Protein AF-0000000076684088 (afdb_homodimer)

Secondary structure (DSSP, 8-state):
---HHHHHHHHHHHHHHHHHHHHHHHHHHHHTT--HHHHHHHTT--HHHHHHHHHHTT-TT-----TT-TTGGGGGGSGGG--------------------------/---HHHHHHHHHHHHHHHHHHHHHHHHHHHHTT--HHHHHHHTT--HHHHHHHHHHTT-TT-----TT-TTGGGGGGSGGG--------------------------

Solvent-accessible surface area (backbone atoms only — not comparable to full-atom values): 13270 Å² total; per-residue (Å²): 130,86,48,42,67,56,44,29,52,52,17,52,52,43,29,53,52,19,42,44,44,26,12,51,17,49,50,49,40,41,73,74,66,49,51,66,69,56,49,19,62,76,68,71,40,58,59,65,58,54,34,51,25,19,47,72,63,67,38,87,85,37,65,84,72,57,91,80,60,80,75,60,80,76,62,75,77,66,68,79,71,72,71,78,78,78,76,76,76,79,76,73,77,66,81,76,80,77,78,76,81,81,78,85,79,83,128,127,86,47,42,68,55,44,29,52,52,16,51,52,43,29,52,53,20,42,42,44,27,11,52,18,50,50,49,40,41,72,74,65,50,52,66,69,56,48,20,60,76,65,72,40,59,59,66,58,53,34,54,27,19,50,72,63,67,38,88,86,37,64,84,72,56,90,80,61,79,74,61,78,78,60,75,77,67,66,80,72,72,70,80,79,79,81,77,80,81,78,78,77,76,78,80,79,80,80,74,74,78,75,77,78,79,133

Sequence (214 aa):
MQSARTDAFIALEAIDEANEALGYALDRLLDEGESKKKLAADFSMPTRQINDALGLVGSAHFRKTDAGHDADDSQNAAEEDTETVIEGESVVEAEDNSDGHPAADGSMQSARTDAFIALEAIDEANEALGYALDRLLDEGESKKKLAADFSMPTRQINDALGLVGSAHFRKTDAGHDADDSQNAAEEDTETVIEGESVVEAEDNSDGHPAADGS

Structure (mmCIF, N/CA/C/O backbone):
data_AF-0000000076684088-model_v1
#
loop_
_entity.id
_entity.type
_entity.pdbx_description
1 polymer 'Uncharacterized protein'
#
loop_
_atom_site.group_PDB
_atom_site.id
_atom_site.type_symbol
_atom_site.label_atom_id
_atom_site.label_alt_id
_atom_site.label_comp_id
_atom_site.label_asym_id
_atom_site.label_entity_id
_atom_site.label_seq_id
_atom_site.pdbx_PDB_ins_code
_atom_site.Cartn_x
_atom_site.Cartn_y
_atom_site.Cartn_z
_atom_site.occupancy
_atom_site.B_iso_or_equiv
_atom_site.auth_seq_id
_atom_site.auth_comp_id
_atom_site.auth_asym_id
_atom_site.auth_atom_id
_atom_site.pdbx_PDB_model_num
ATOM 1 N N . MET A 1 1 ? -17.266 -19.922 -6.777 1 57.94 1 MET A N 1
ATOM 2 C CA . MET A 1 1 ? -16.078 -19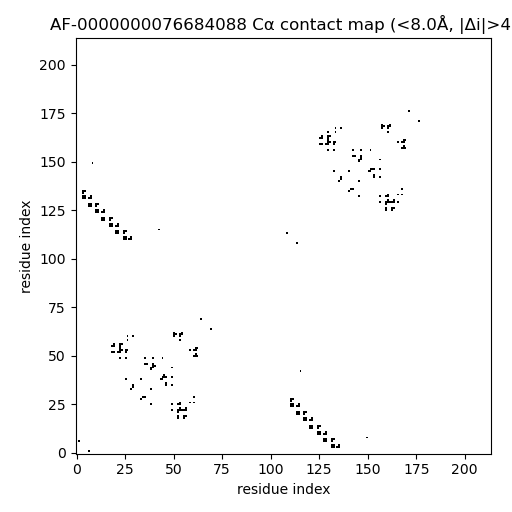.609 -6.004 1 57.94 1 MET A CA 1
ATOM 3 C C . MET A 1 1 ? -15.234 -18.547 -6.695 1 57.94 1 MET A C 1
ATOM 5 O O . MET A 1 1 ? -14.977 -18.625 -7.895 1 57.94 1 MET A O 1
ATOM 9 N N . GLN A 1 2 ? -15.117 -17.375 -6.109 1 79.19 2 GLN A N 1
ATOM 10 C CA . GLN A 1 2 ? -14.367 -16.281 -6.707 1 79.19 2 GLN A CA 1
ATOM 11 C C . GLN A 1 2 ? -12.914 -16.672 -6.961 1 79.19 2 GLN A C 1
ATOM 13 O O . GLN A 1 2 ? -12.281 -17.312 -6.113 1 79.19 2 GLN A O 1
ATOM 18 N N . SER A 1 3 ? -12.555 -16.531 -8.172 1 91.75 3 SER A N 1
ATOM 19 C CA . SER A 1 3 ? -11.203 -16.938 -8.539 1 91.75 3 SER A CA 1
ATOM 20 C C . SER A 1 3 ? -10.156 -16.125 -7.777 1 91.75 3 SER A C 1
ATOM 22 O O . SER A 1 3 ? -10.414 -14.984 -7.375 1 91.75 3 SER A O 1
ATOM 24 N N . ALA A 1 4 ? -9.086 -16.766 -7.465 1 95.56 4 ALA A N 1
ATOM 25 C CA . ALA A 1 4 ? -7.961 -16.094 -6.816 1 95.56 4 ALA A CA 1
ATOM 26 C C . ALA A 1 4 ? -7.543 -14.852 -7.598 1 95.56 4 ALA A C 1
ATOM 28 O O . ALA A 1 4 ? -7.133 -13.852 -7.008 1 95.56 4 ALA A O 1
ATOM 29 N N . ARG A 1 5 ? -7.703 -14.93 -8.914 1 96.44 5 ARG A N 1
ATOM 30 C CA . ARG A 1 5 ? -7.371 -13.781 -9.758 1 96.44 5 ARG A CA 1
ATOM 31 C C . ARG A 1 5 ? -8.312 -12.617 -9.492 1 96.44 5 ARG A C 1
ATOM 33 O O . ARG A 1 5 ? -7.879 -11.461 -9.414 1 96.44 5 ARG A O 1
ATOM 40 N N . THR A 1 6 ? -9.547 -12.898 -9.414 1 97.75 6 THR A N 1
ATOM 41 C CA . THR A 1 6 ? -10.516 -11.859 -9.094 1 97.75 6 THR A CA 1
ATOM 42 C C . THR A 1 6 ? -10.234 -11.266 -7.719 1 97.75 6 THR A C 1
ATOM 44 O O . THR A 1 6 ? -10.297 -10.047 -7.539 1 97.75 6 THR A O 1
ATOM 47 N N . ASP A 1 7 ? -9.938 -12.125 -6.762 1 97.94 7 ASP A N 1
ATOM 48 C CA . ASP A 1 7 ? -9.609 -11.656 -5.414 1 97.94 7 ASP A CA 1
ATOM 49 C C . ASP A 1 7 ? -8.406 -10.719 -5.438 1 97.94 7 ASP A C 1
ATOM 51 O O . ASP A 1 7 ? -8.391 -9.703 -4.73 1 97.94 7 ASP A O 1
ATOM 55 N N . ALA A 1 8 ? -7.434 -11.086 -6.262 1 98.44 8 ALA A N 1
ATOM 56 C CA . ALA A 1 8 ? -6.242 -10.242 -6.375 1 98.44 8 ALA A CA 1
ATOM 57 C C . ALA A 1 8 ? -6.598 -8.867 -6.934 1 98.44 8 ALA A C 1
ATOM 59 O O . ALA A 1 8 ? -6.109 -7.848 -6.445 1 98.44 8 ALA A O 1
ATOM 60 N N . PHE A 1 9 ? -7.496 -8.812 -7.918 1 98.19 9 PHE A N 1
ATOM 61 C CA . PHE A 1 9 ? -7.91 -7.539 -8.5 1 98.19 9 PHE A CA 1
ATOM 62 C C . PHE A 1 9 ? -8.688 -6.711 -7.48 1 98.19 9 PHE A C 1
ATOM 64 O O . PHE A 1 9 ? -8.492 -5.496 -7.387 1 98.19 9 PHE A O 1
ATOM 71 N N . ILE A 1 10 ? -9.516 -7.383 -6.746 1 98.38 10 ILE A N 1
ATOM 72 C CA . ILE A 1 10 ? -10.297 -6.684 -5.73 1 98.38 10 ILE A CA 1
ATOM 73 C C . ILE A 1 10 ? -9.359 -6.09 -4.68 1 98.38 10 ILE A C 1
ATOM 75 O O . ILE A 1 10 ? -9.531 -4.941 -4.262 1 98.38 10 ILE A O 1
ATOM 79 N N . ALA A 1 11 ? -8.398 -6.887 -4.25 1 98.5 11 ALA A N 1
ATOM 80 C CA . ALA A 1 11 ? -7.445 -6.426 -3.242 1 98.5 11 ALA A CA 1
ATOM 81 C C . ALA A 1 11 ? -6.648 -5.23 -3.754 1 98.5 11 ALA A C 1
ATOM 83 O O . ALA A 1 11 ? -6.43 -4.262 -3.021 1 98.5 11 ALA A O 1
ATOM 84 N N . LEU A 1 12 ? -6.215 -5.293 -5 1 98.12 12 LEU A N 1
ATOM 85 C CA . LEU A 1 12 ? -5.438 -4.203 -5.574 1 98.12 12 LEU A CA 1
ATOM 86 C C . LEU A 1 12 ? -6.266 -2.926 -5.656 1 98.12 12 LEU A C 1
ATOM 88 O O . LEU A 1 12 ? -5.762 -1.833 -5.379 1 98.12 12 LEU A O 1
ATOM 92 N N . GLU A 1 13 ? -7.504 -3.059 -6.047 1 97.88 13 GLU A N 1
ATOM 93 C CA . GLU A 1 13 ? -8.406 -1.909 -6.074 1 97.88 13 GLU A CA 1
ATOM 94 C C . GLU A 1 13 ? -8.594 -1.326 -4.676 1 97.88 13 GLU A C 1
ATOM 96 O O . GLU A 1 13 ? -8.594 -0.106 -4.5 1 97.88 13 GLU A O 1
ATOM 101 N N . ALA A 1 14 ? -8.766 -2.158 -3.713 1 98.44 14 ALA A N 1
ATOM 102 C CA . ALA A 1 14 ? -8.914 -1.719 -2.328 1 98.44 14 ALA A CA 1
ATOM 103 C C . ALA A 1 14 ? -7.66 -0.99 -1.846 1 98.44 14 ALA A C 1
ATOM 105 O O . ALA A 1 14 ? -7.754 -0.002 -1.114 1 98.44 14 ALA A O 1
ATOM 106 N N . ILE A 1 15 ? -6.457 -1.497 -2.232 1 98 15 ILE A N 1
ATOM 107 C CA . ILE A 1 15 ? -5.203 -0.848 -1.867 1 98 15 ILE A CA 1
ATOM 108 C C . ILE A 1 15 ? -5.164 0.563 -2.449 1 98 15 ILE A C 1
ATOM 110 O O . ILE A 1 15 ? -4.836 1.522 -1.747 1 98 15 ILE A O 1
ATOM 114 N N . ASP A 1 16 ? -5.535 0.689 -3.693 1 97.31 16 ASP A N 1
ATOM 115 C CA . ASP A 1 16 ? -5.527 1.986 -4.363 1 97.31 16 ASP A CA 1
ATOM 116 C C . ASP A 1 16 ? -6.492 2.959 -3.689 1 97.31 16 ASP A C 1
ATOM 118 O O . ASP A 1 16 ? -6.133 4.105 -3.414 1 97.31 16 ASP A O 1
ATOM 122 N N . GLU A 1 17 ? -7.652 2.477 -3.389 1 98.31 17 GLU A N 1
ATOM 123 C CA . GLU A 1 17 ? -8.656 3.314 -2.736 1 98.31 17 GLU A CA 1
ATOM 124 C C . GLU A 1 17 ? -8.18 3.76 -1.354 1 98.31 17 GLU A C 1
ATOM 126 O O . GLU A 1 17 ? -8.359 4.918 -0.975 1 98.31 17 GLU A O 1
ATOM 131 N N . ALA A 1 18 ? -7.66 2.857 -0.635 1 98.56 18 ALA A N 1
ATOM 132 C CA . ALA A 1 18 ? -7.199 3.158 0.719 1 98.56 18 ALA A CA 1
ATOM 133 C C . ALA A 1 18 ? -6.016 4.121 0.697 1 98.56 18 ALA A C 1
ATOM 135 O O . ALA A 1 18 ? -5.906 4.996 1.557 1 98.56 18 ALA A O 1
ATOM 136 N N . ASN A 1 19 ? -5.098 3.904 -0.278 1 98.38 19 ASN A N 1
ATOM 137 C CA . ASN A 1 19 ? -3.973 4.824 -0.415 1 98.38 19 ASN A CA 1
ATOM 138 C C . ASN A 1 19 ? -4.441 6.242 -0.733 1 98.38 19 ASN A C 1
ATOM 140 O O . ASN A 1 19 ? -3.896 7.211 -0.206 1 98.38 19 ASN A O 1
ATOM 144 N N . GLU A 1 20 ? -5.434 6.387 -1.562 1 98.56 20 GLU A N 1
ATOM 145 C CA . GLU A 1 20 ? -6 7.699 -1.871 1 98.56 20 GLU A CA 1
ATOM 146 C C . GLU A 1 20 ? -6.641 8.328 -0.638 1 98.56 20 GLU A C 1
ATOM 148 O O . GLU A 1 20 ? -6.422 9.508 -0.354 1 98.56 20 GLU A O 1
ATOM 153 N N . ALA A 1 21 ? -7.355 7.508 0.093 1 98.69 21 ALA A N 1
ATOM 154 C CA . ALA A 1 21 ? -7.969 7.992 1.327 1 98.69 21 ALA A CA 1
ATOM 155 C C . ALA A 1 21 ? -6.91 8.477 2.312 1 98.69 21 ALA A C 1
ATOM 157 O O . ALA A 1 21 ? -7.086 9.508 2.965 1 98.69 21 ALA A O 1
ATOM 158 N N . LEU A 1 22 ? -5.848 7.719 2.379 1 98.62 22 LEU A N 1
ATOM 159 C CA . LEU A 1 22 ? -4.742 8.117 3.242 1 98.62 22 LEU A CA 1
ATOM 160 C C . LEU A 1 22 ? -4.172 9.461 2.807 1 98.62 22 LEU A C 1
ATOM 162 O O . LEU A 1 22 ? -3.936 10.344 3.639 1 98.62 22 LEU A O 1
ATOM 166 N N . GLY A 1 23 ? -3.955 9.609 1.544 1 98.75 23 GLY A N 1
ATOM 167 C CA . GLY A 1 23 ? -3.449 10.859 1.006 1 98.75 23 GLY A CA 1
ATOM 168 C C . GLY A 1 23 ? -4.312 12.055 1.362 1 98.75 23 GLY A C 1
ATOM 169 O O . GLY A 1 23 ? -3.801 13.094 1.797 1 98.75 23 GLY A O 1
ATOM 170 N N . TYR A 1 24 ? -5.578 11.867 1.237 1 98.75 24 TYR A N 1
ATOM 171 C CA . TYR A 1 24 ? -6.5 12.953 1.55 1 98.75 24 TYR A CA 1
ATOM 172 C C . TYR A 1 24 ? -6.473 13.281 3.037 1 98.75 24 TYR A C 1
ATOM 174 O O . TYR A 1 24 ? -6.5 14.453 3.422 1 98.75 24 TYR A O 1
ATOM 182 N N . ALA A 1 25 ? -6.449 12.305 3.842 1 98.75 25 ALA A N 1
ATOM 183 C CA . ALA A 1 25 ? -6.426 12.516 5.285 1 98.75 25 ALA A CA 1
ATOM 184 C C . ALA A 1 25 ? -5.145 13.227 5.715 1 98.75 25 ALA A C 1
ATOM 186 O O . ALA A 1 25 ? -5.188 14.172 6.504 1 98.75 25 ALA A O 1
ATOM 187 N N . LEU A 1 26 ? -4.062 12.797 5.152 1 98.69 26 LEU A N 1
ATOM 188 C CA . LEU A 1 26 ? -2.775 13.398 5.477 1 98.69 26 LEU A CA 1
ATOM 189 C C . LEU A 1 26 ? -2.713 14.844 4.992 1 98.69 26 LEU A C 1
ATOM 191 O O . LEU A 1 26 ? -2.186 15.719 5.688 1 98.69 26 LEU A O 1
ATOM 195 N N . ASP A 1 27 ? -3.227 15.086 3.779 1 98.69 27 ASP A N 1
ATOM 196 C CA . ASP A 1 27 ? -3.271 16.438 3.225 1 98.69 27 ASP A CA 1
ATOM 197 C C . ASP A 1 27 ? -4.035 17.375 4.148 1 98.69 27 ASP A C 1
ATOM 199 O O . ASP A 1 27 ? -3.58 18.5 4.418 1 98.69 27 ASP A O 1
ATOM 203 N N . ARG A 1 28 ? -5.086 16.906 4.676 1 98.5 28 ARG A N 1
ATOM 204 C CA . ARG A 1 28 ? -5.895 17.719 5.586 1 98.5 28 ARG A CA 1
ATOM 205 C C . ARG A 1 28 ? -5.137 18 6.879 1 98.5 28 ARG A C 1
ATOM 207 O O . ARG A 1 28 ? -5.18 19.125 7.387 1 98.5 28 ARG A O 1
ATOM 214 N N . LEU A 1 29 ? -4.48 17.031 7.371 1 98.5 29 LEU A N 1
ATOM 215 C CA . LEU A 1 29 ? -3.711 17.219 8.594 1 98.5 29 LEU A CA 1
ATOM 216 C C . LEU A 1 29 ? -2.604 18.25 8.383 1 98.5 29 LEU A C 1
ATOM 218 O O . LEU A 1 29 ? -2.328 19.062 9.266 1 98.5 29 LEU A O 1
ATOM 222 N N . LEU A 1 30 ? -2.039 18.203 7.293 1 98.25 30 LEU A N 1
ATOM 223 C CA . LEU A 1 30 ? -0.995 19.172 6.973 1 98.25 30 LEU A CA 1
ATOM 224 C C . LEU A 1 30 ? -1.582 20.562 6.805 1 98.25 30 LEU A C 1
ATOM 226 O O . LEU A 1 30 ? -0.984 21.547 7.246 1 98.25 30 LEU A O 1
ATOM 230 N N . ASP A 1 31 ? -2.754 20.625 6.211 1 97.75 31 ASP A N 1
ATOM 231 C CA . ASP A 1 31 ? -3.453 21.906 6.098 1 97.75 31 ASP A CA 1
ATOM 232 C C . ASP A 1 31 ? -3.775 22.469 7.477 1 97.75 31 ASP A C 1
ATOM 234 O O . ASP A 1 31 ? -3.811 23.688 7.656 1 97.75 31 ASP A O 1
ATOM 238 N N . GLU A 1 32 ? -3.953 21.625 8.367 1 96.94 32 GLU A N 1
ATOM 239 C CA . GLU A 1 32 ? -4.293 22.031 9.727 1 96.94 32 GLU A CA 1
ATOM 240 C C . GLU A 1 32 ? -3.043 22.422 10.516 1 96.94 32 GLU A C 1
ATOM 242 O O . GLU A 1 32 ? -3.137 22.828 11.68 1 96.94 32 GLU A O 1
ATOM 247 N N . GLY A 1 33 ? -1.854 22.188 9.883 1 96.81 33 GLY A N 1
ATOM 248 C CA . GLY A 1 33 ? -0.641 22.734 10.469 1 96.81 33 GLY A CA 1
ATOM 249 C C . GLY A 1 33 ? 0.296 21.656 11 1 96.81 33 GLY A C 1
ATOM 250 O O . GLY A 1 33 ? 1.336 21.969 11.586 1 96.81 33 GLY A O 1
ATOM 251 N N . GLU A 1 34 ? -0.09 20.422 10.82 1 97.56 34 GLU A N 1
ATOM 252 C CA . GLU A 1 34 ? 0.803 19.359 11.266 1 97.56 34 GLU A CA 1
ATOM 253 C C . GLU A 1 34 ? 2.01 19.234 10.336 1 97.56 34 GLU A C 1
ATOM 255 O O . GLU A 1 34 ? 1.913 19.516 9.141 1 97.56 34 GLU A O 1
ATOM 260 N N . SER A 1 35 ? 3.105 18.875 10.898 1 96.81 35 SER A N 1
ATOM 261 C CA . SER A 1 35 ? 4.285 18.688 10.062 1 96.81 35 SER A CA 1
ATOM 262 C C . SER A 1 35 ? 4.387 17.25 9.562 1 96.81 35 SER A C 1
ATOM 264 O O . SER A 1 35 ? 3.92 16.328 10.227 1 96.81 35 SER A O 1
ATOM 266 N N . LYS A 1 36 ? 5.113 17.062 8.5 1 96.81 36 LYS A N 1
ATOM 267 C CA . LYS A 1 36 ? 5.312 15.734 7.941 1 96.81 36 LYS A CA 1
ATOM 268 C C . LYS A 1 36 ? 6.074 14.836 8.914 1 96.81 36 LYS A C 1
ATOM 270 O O . LYS A 1 36 ? 5.754 13.656 9.062 1 96.81 36 LYS A O 1
ATOM 275 N N . LYS A 1 37 ? 7.066 15.328 9.523 1 96.5 37 LYS A N 1
ATOM 276 C CA . LYS A 1 37 ? 7.867 14.57 10.484 1 96.5 37 LYS A CA 1
ATOM 277 C C . LYS A 1 37 ? 7.008 14.062 11.633 1 96.5 37 LYS A C 1
ATOM 279 O O . LYS A 1 37 ? 7.141 12.906 12.055 1 96.5 37 LYS A O 1
ATOM 284 N N . LYS A 1 38 ? 6.211 14.93 12.133 1 97.81 38 LYS A N 1
ATOM 285 C CA . LYS A 1 38 ? 5.316 14.516 13.211 1 97.81 38 LYS A CA 1
ATOM 286 C C . LYS A 1 38 ? 4.363 13.422 12.742 1 97.81 38 LYS A C 1
ATOM 288 O O . LYS A 1 38 ? 4.141 12.438 13.461 1 97.81 38 LYS A O 1
ATOM 293 N N . LEU A 1 39 ? 3.785 13.609 11.617 1 98.31 39 LEU A N 1
ATOM 294 C CA . LEU A 1 39 ? 2.875 12.609 11.062 1 98.31 39 LEU A CA 1
ATOM 295 C C . LEU A 1 39 ? 3.588 11.273 10.859 1 98.31 39 LEU A C 1
ATOM 297 O O . LEU A 1 39 ? 3.025 10.219 11.148 1 98.31 39 LEU A O 1
ATOM 301 N N . ALA A 1 40 ? 4.766 11.336 10.359 1 97.56 40 ALA A N 1
ATOM 302 C CA . ALA A 1 40 ? 5.574 10.133 10.195 1 97.56 40 ALA A CA 1
ATOM 303 C C . ALA A 1 40 ? 5.738 9.391 11.523 1 97.56 40 ALA A C 1
ATOM 305 O O . ALA A 1 40 ? 5.566 8.172 11.586 1 97.56 40 ALA A O 1
ATOM 306 N N . ALA A 1 41 ? 5.973 10.062 12.516 1 97.25 41 ALA A N 1
ATOM 307 C CA . ALA A 1 41 ? 6.137 9.477 13.844 1 97.25 41 ALA A CA 1
ATOM 308 C C . ALA A 1 41 ? 4.805 8.953 14.375 1 97.25 41 ALA A C 1
ATOM 310 O O . ALA A 1 41 ? 4.73 7.836 14.883 1 97.25 41 ALA A O 1
ATOM 311 N N . ASP A 1 42 ? 3.785 9.766 14.273 1 97 42 ASP A N 1
ATOM 312 C CA . ASP A 1 42 ? 2.473 9.43 14.82 1 97 42 ASP A CA 1
ATOM 313 C C . ASP A 1 42 ? 1.924 8.156 14.18 1 97 42 ASP A C 1
ATOM 315 O O . ASP A 1 42 ? 1.283 7.344 14.852 1 97 42 ASP A O 1
ATOM 319 N N . PHE A 1 43 ? 2.156 8.078 12.914 1 97.81 43 PHE A N 1
ATOM 320 C CA . PHE A 1 43 ? 1.562 6.973 12.18 1 97.81 43 PHE A CA 1
ATOM 321 C C . PHE A 1 43 ? 2.59 5.875 11.922 1 97.81 43 PHE A C 1
ATOM 323 O O . PHE A 1 43 ? 2.314 4.91 11.211 1 97.81 43 PHE A O 1
ATOM 330 N N . SER A 1 44 ? 3.736 6.031 12.453 1 96.12 44 SER A N 1
ATOM 331 C CA . SER A 1 44 ? 4.816 5.059 12.336 1 96.12 44 SER A CA 1
ATOM 332 C C . SER A 1 44 ? 5.078 4.695 10.883 1 96.12 44 SER A C 1
ATOM 334 O O . SER A 1 44 ? 5.16 3.516 10.539 1 96.12 44 SER A O 1
ATOM 336 N N . MET A 1 45 ? 5.176 5.723 10.047 1 95.12 45 MET A N 1
ATOM 337 C CA . MET A 1 45 ? 5.477 5.516 8.633 1 95.12 45 MET A CA 1
ATOM 338 C C . MET A 1 45 ? 6.633 6.402 8.188 1 95.12 45 MET A C 1
ATOM 340 O O . MET A 1 45 ? 6.809 7.508 8.703 1 95.12 45 MET A O 1
ATOM 344 N N . PRO A 1 46 ? 7.367 5.883 7.23 1 92.75 46 PRO A N 1
ATOM 345 C CA . PRO A 1 46 ? 8.43 6.73 6.695 1 92.75 46 PRO A CA 1
ATOM 346 C C . PRO A 1 46 ? 7.898 8.008 6.043 1 92.75 46 PRO A C 1
ATOM 348 O O . PRO A 1 46 ? 6.801 8 5.477 1 92.75 46 PRO A O 1
ATOM 351 N N . THR A 1 47 ? 8.672 9.016 5.969 1 95.44 47 THR A N 1
ATOM 352 C CA . THR A 1 47 ? 8.273 10.281 5.359 1 95.44 47 THR A CA 1
ATOM 353 C C . THR A 1 47 ? 8.062 10.117 3.859 1 95.44 47 THR A C 1
ATOM 355 O O . THR A 1 47 ? 7.191 10.766 3.275 1 95.44 47 THR A O 1
ATOM 358 N N . ARG A 1 48 ? 8.82 9.195 3.291 1 93.38 48 ARG A N 1
ATOM 359 C CA . ARG A 1 48 ? 8.664 8.93 1.865 1 93.38 48 ARG A CA 1
ATOM 360 C C . ARG A 1 48 ? 7.262 8.43 1.551 1 93.38 48 ARG A C 1
ATOM 362 O O . ARG A 1 48 ? 6.672 8.805 0.534 1 93.38 48 ARG A O 1
ATOM 369 N N . GLN A 1 49 ? 6.801 7.602 2.406 1 94.56 49 GLN A N 1
ATOM 370 C CA . GLN A 1 49 ? 5.461 7.062 2.203 1 94.56 49 GLN A CA 1
ATOM 371 C C . GLN A 1 49 ? 4.402 8.156 2.332 1 94.56 49 GLN A C 1
ATOM 373 O O . GLN A 1 49 ? 3.408 8.148 1.601 1 94.56 49 GLN A O 1
ATOM 378 N N . ILE A 1 50 ? 4.59 9.039 3.279 1 97.62 50 ILE A N 1
ATOM 379 C CA . ILE A 1 50 ? 3.715 10.203 3.406 1 97.62 50 ILE A CA 1
ATOM 380 C C . ILE A 1 50 ? 3.729 11.008 2.105 1 97.62 50 ILE A C 1
ATOM 382 O O . ILE A 1 50 ? 2.674 11.344 1.567 1 97.62 50 ILE A O 1
ATOM 386 N N . ASN A 1 51 ? 4.902 11.211 1.598 1 97.38 51 ASN A N 1
ATOM 387 C CA . ASN A 1 51 ? 5.039 11.992 0.371 1 97.38 51 ASN A CA 1
ATOM 388 C C . ASN A 1 51 ? 4.379 11.289 -0.813 1 97.38 51 ASN A C 1
ATOM 390 O O . ASN A 1 51 ? 3.701 11.93 -1.621 1 97.38 51 ASN A O 1
ATOM 394 N N . ASP A 1 52 ? 4.625 10.047 -0.897 1 94.81 52 ASP A N 1
ATOM 395 C CA . ASP A 1 52 ? 4.023 9.281 -1.983 1 94.81 52 ASP A CA 1
ATOM 396 C C . ASP A 1 52 ? 2.5 9.359 -1.937 1 94.81 52 ASP A C 1
ATOM 398 O O . ASP A 1 52 ? 1.851 9.547 -2.969 1 94.81 52 ASP A O 1
ATOM 402 N N . ALA A 1 53 ? 1.873 9.195 -0.763 1 97.56 53 ALA A N 1
ATOM 403 C CA . ALA A 1 53 ? 0.427 9.297 -0.59 1 97.56 53 ALA A CA 1
ATOM 404 C C . ALA A 1 53 ? -0.082 10.672 -1.011 1 97.56 53 ALA A C 1
ATOM 406 O O . ALA A 1 53 ? -1.107 10.781 -1.688 1 97.56 53 ALA A O 1
ATOM 407 N N . LEU A 1 54 ? 0.658 11.648 -0.61 1 98.56 54 LEU A N 1
ATOM 408 C CA . LEU A 1 54 ? 0.287 13.016 -0.974 1 98.56 54 LEU A CA 1
ATOM 409 C C . LEU A 1 54 ? 0.344 13.203 -2.486 1 98.56 54 LEU A C 1
ATOM 411 O O . LEU A 1 54 ? -0.482 13.922 -3.055 1 98.56 54 LEU A O 1
ATOM 415 N N . GLY A 1 55 ? 1.36 12.617 -3.088 1 97.81 55 GLY A N 1
ATOM 416 C CA . GLY A 1 55 ? 1.478 12.688 -4.535 1 97.81 55 GLY A CA 1
ATOM 417 C C . GLY A 1 55 ? 0.293 12.07 -5.258 1 97.81 55 GLY A C 1
ATOM 418 O O . GLY A 1 55 ? -0.127 12.57 -6.305 1 97.81 55 GLY A O 1
ATOM 419 N N . LEU A 1 56 ? -0.245 11.055 -4.715 1 97.5 56 LEU A N 1
ATOM 420 C CA . LEU A 1 56 ? -1.355 10.328 -5.32 1 97.5 56 LEU A CA 1
ATOM 421 C C . LEU A 1 56 ? -2.578 11.234 -5.465 1 97.5 56 LEU A C 1
ATOM 423 O O . LEU A 1 56 ? -3.373 11.062 -6.395 1 97.5 56 LEU A O 1
ATOM 427 N N . VAL A 1 57 ? -2.686 12.211 -4.551 1 98.44 57 VAL A N 1
ATOM 428 C CA . VAL A 1 57 ? -3.908 13.008 -4.547 1 98.44 57 VAL A CA 1
ATOM 429 C C . VAL A 1 57 ? -3.607 14.422 -5.043 1 98.44 57 VAL A C 1
ATOM 431 O O . VAL A 1 57 ? -4.438 15.328 -4.902 1 98.44 57 VAL A O 1
ATOM 434 N N . GLY A 1 58 ? -2.402 14.617 -5.5 1 97.62 58 GLY A N 1
ATOM 435 C CA . GLY A 1 58 ? -2.039 15.906 -6.07 1 97.62 58 GLY A CA 1
ATOM 436 C C . GLY A 1 58 ? -1.955 17.016 -5.043 1 97.62 58 GLY A C 1
ATOM 437 O O . GLY A 1 58 ? -2.271 18.172 -5.34 1 97.62 58 GLY A O 1
ATOM 438 N N . SER A 1 59 ? -1.604 16.641 -3.934 1 98.31 59 SER A N 1
ATOM 439 C CA . SER A 1 59 ? -1.514 17.609 -2.84 1 98.31 59 SER A CA 1
ATOM 440 C C . SER A 1 59 ? -0.452 18.672 -3.121 1 98.31 59 SER A C 1
ATOM 442 O O . SER A 1 59 ? 0.619 18.359 -3.645 1 98.31 59 SER A O 1
ATOM 444 N N . ALA A 1 60 ? -0.664 19.891 -2.592 1 97.38 60 ALA A N 1
ATOM 445 C CA . ALA A 1 60 ? 0.326 20.969 -2.666 1 97.38 60 ALA A CA 1
ATOM 446 C C . ALA A 1 60 ? 1.51 20.688 -1.744 1 97.38 60 ALA A C 1
ATOM 448 O O . ALA A 1 60 ? 2.57 21.297 -1.882 1 97.38 60 ALA A O 1
ATOM 449 N N . HIS A 1 61 ? 1.29 19.781 -0.784 1 97.38 61 HIS A N 1
ATOM 450 C CA . HIS A 1 61 ? 2.336 19.453 0.175 1 97.38 61 HIS A CA 1
ATOM 451 C C . HIS A 1 61 ? 3.273 18.391 -0.385 1 97.38 61 HIS A C 1
ATOM 453 O O . HIS A 1 61 ? 4.262 18.031 0.258 1 97.38 61 HIS A O 1
ATOM 459 N N . PHE A 1 62 ? 2.9 17.922 -1.604 1 96.5 62 PHE A N 1
ATOM 460 C CA . PHE A 1 62 ? 3.74 16.922 -2.248 1 96.5 62 PHE A CA 1
ATOM 461 C C . PHE A 1 62 ? 5.062 17.531 -2.697 1 96.5 62 PHE A C 1
ATOM 463 O O . PHE A 1 62 ? 5.094 18.656 -3.205 1 96.5 62 PHE A O 1
ATOM 470 N N . ARG A 1 63 ? 6.148 16.766 -2.391 1 91.31 63 ARG A N 1
ATOM 471 C CA . ARG A 1 63 ? 7.461 17.156 -2.889 1 91.31 63 ARG A CA 1
ATOM 472 C C . ARG A 1 63 ? 8.102 16.031 -3.695 1 91.31 63 ARG A C 1
ATOM 474 O O . ARG A 1 63 ? 8.18 14.898 -3.225 1 91.31 63 ARG A O 1
ATOM 481 N N . LYS A 1 64 ? 8.516 16.422 -4.836 1 85 64 LYS A N 1
ATOM 482 C CA . LYS A 1 64 ? 9.188 15.438 -5.688 1 85 64 LYS A CA 1
ATOM 483 C C . LYS A 1 64 ? 10.617 15.188 -5.211 1 85 64 LYS A C 1
ATOM 485 O O . LYS A 1 64 ? 11.359 16.125 -4.926 1 85 64 LYS A O 1
ATOM 490 N N . THR A 1 65 ? 10.82 14.203 -4.496 1 69 65 THR A N 1
ATOM 491 C CA . THR A 1 65 ? 12.18 13.906 -4.055 1 69 65 THR A CA 1
ATOM 492 C C . THR A 1 65 ? 13.094 13.648 -5.25 1 69 65 THR A C 1
ATOM 494 O O . THR A 1 65 ? 12.734 12.898 -6.16 1 69 65 THR A O 1
ATOM 497 N N . ASP A 1 66 ? 13.852 14.648 -5.508 1 56.41 66 ASP A N 1
ATOM 498 C CA . ASP A 1 66 ? 14.922 14.312 -6.434 1 56.41 66 ASP A CA 1
ATOM 499 C C . ASP A 1 66 ? 15.711 13.094 -5.953 1 56.41 66 ASP A C 1
ATOM 501 O O . ASP A 1 66 ? 15.852 12.883 -4.746 1 56.41 66 ASP A O 1
ATOM 505 N N . ALA A 1 67 ? 15.672 11.992 -6.543 1 53.81 67 ALA A N 1
ATOM 506 C CA . ALA A 1 67 ? 16.406 10.773 -6.199 1 53.81 67 ALA A CA 1
ATOM 507 C C . ALA A 1 67 ? 17.578 11.086 -5.289 1 53.81 67 ALA A C 1
ATOM 509 O O . ALA A 1 67 ? 18.031 10.219 -4.527 1 53.81 67 ALA A O 1
ATOM 510 N N . GLY A 1 68 ? 18.25 12.195 -5.426 1 44.88 68 GLY A N 1
ATOM 511 C CA . GLY A 1 68 ? 19.531 12.406 -4.766 1 44.88 68 GLY A CA 1
ATOM 512 C C . GLY A 1 68 ? 19.391 12.852 -3.322 1 44.88 68 GLY A C 1
ATOM 513 O O . GLY A 1 68 ? 20.375 12.977 -2.605 1 44.88 68 GLY A O 1
ATOM 514 N N . HIS A 1 69 ? 18.375 13.594 -2.924 1 47.62 69 HIS A N 1
ATOM 515 C CA . HIS A 1 69 ? 18.391 14.352 -1.676 1 47.62 69 HIS A CA 1
ATOM 516 C C . HIS A 1 69 ? 17.703 13.57 -0.557 1 47.62 69 HIS A C 1
ATOM 518 O O . HIS A 1 69 ? 17.281 14.156 0.445 1 47.62 69 HIS A O 1
ATOM 524 N N . ASP A 1 70 ? 17.453 12.492 -0.544 1 44.53 70 ASP A N 1
ATOM 525 C CA . ASP A 1 70 ? 16.75 11.805 0.53 1 44.53 70 ASP A CA 1
ATOM 526 C C . ASP A 1 70 ? 17.484 11.961 1.859 1 44.53 70 ASP A C 1
ATOM 528 O O . ASP A 1 70 ? 17.031 11.461 2.891 1 44.53 70 ASP A O 1
ATOM 532 N N . ALA A 1 71 ? 18.766 12.258 1.862 1 38.72 71 ALA A N 1
ATOM 533 C CA . ALA A 1 71 ? 19.516 12.18 3.115 1 38.72 71 ALA A CA 1
ATOM 534 C C . ALA A 1 71 ? 19.078 13.281 4.078 1 38.72 71 ALA A C 1
ATOM 536 O O . ALA A 1 71 ? 19.312 13.18 5.289 1 38.72 71 ALA A O 1
ATOM 537 N N . ASP A 1 72 ? 18.953 14.617 3.67 1 39.53 72 ASP A N 1
ATOM 538 C CA . ASP A 1 72 ? 19.344 15.711 4.551 1 39.53 72 ASP A CA 1
ATOM 539 C C . ASP A 1 72 ? 18.203 16.094 5.496 1 39.53 72 ASP A C 1
ATOM 541 O O . ASP A 1 72 ? 18.344 17.016 6.293 1 39.53 72 ASP A O 1
ATOM 545 N N . ASP A 1 73 ? 17 15.812 5.309 1 42.06 73 ASP A N 1
ATOM 546 C CA . ASP A 1 73 ? 16.094 16.656 6.09 1 42.06 73 ASP A CA 1
ATOM 547 C C . ASP A 1 73 ? 16.141 16.266 7.566 1 42.06 73 ASP A C 1
ATOM 549 O O . ASP A 1 73 ? 15.234 16.625 8.328 1 42.06 73 ASP A O 1
ATOM 553 N N . SER A 1 74 ? 16.984 15.375 7.984 1 40.31 74 SER A N 1
ATOM 554 C CA . SER A 1 74 ? 17.047 15.188 9.43 1 40.31 74 SER A CA 1
ATOM 555 C C . SER A 1 74 ? 17.469 16.469 10.133 1 40.31 74 SER A C 1
ATOM 557 O O . SER A 1 74 ? 17.484 16.531 11.367 1 40.31 74 SER A O 1
ATOM 559 N N . GLN A 1 75 ? 18.25 17.312 9.523 1 36.47 75 GLN A N 1
ATOM 560 C CA . GLN A 1 75 ? 19.016 18.297 10.289 1 36.47 75 GLN A CA 1
ATOM 561 C C . GLN A 1 75 ? 18.141 19.484 10.688 1 36.47 75 GLN A C 1
ATOM 563 O O . GLN A 1 75 ? 18.516 20.266 11.555 1 36.47 75 GLN A O 1
ATOM 568 N N . ASN A 1 76 ? 17.125 19.875 10 1 40.19 76 ASN A N 1
ATOM 569 C CA . ASN A 1 76 ? 16.734 21.266 10.258 1 40.19 76 ASN A CA 1
ATOM 570 C C . ASN A 1 76 ? 15.93 21.391 11.555 1 40.19 76 ASN A C 1
ATOM 572 O O . ASN A 1 76 ? 15.32 22.422 11.812 1 40.19 76 ASN A O 1
ATOM 576 N N . ALA A 1 77 ? 15.75 20.359 12.367 1 38.19 77 ALA A N 1
ATOM 577 C CA . ALA A 1 77 ? 14.93 20.609 13.547 1 38.19 77 ALA A CA 1
ATOM 578 C C . ALA A 1 77 ? 15.688 21.453 14.57 1 38.19 77 ALA A C 1
ATOM 580 O O . ALA A 1 77 ? 15.188 21.734 15.664 1 38.19 77 ALA A O 1
ATOM 581 N N . ALA A 1 78 ? 17.031 21.609 14.477 1 33.19 78 ALA A N 1
ATOM 582 C CA . ALA A 1 78 ? 17.672 22.125 15.68 1 33.19 78 ALA A CA 1
ATOM 583 C C . ALA A 1 78 ? 17.359 23.594 15.891 1 33.19 78 ALA A C 1
ATOM 585 O O . ALA A 1 78 ? 17.328 24.078 17.016 1 33.19 78 ALA A O 1
ATOM 586 N N . GLU A 1 79 ? 17.359 24.5 14.875 1 36.19 79 GLU A N 1
ATOM 587 C CA . GLU A 1 79 ? 17.938 25.797 15.234 1 36.19 79 GLU A CA 1
ATOM 588 C C . GLU A 1 79 ? 16.891 26.688 15.914 1 36.19 79 GLU A C 1
ATOM 590 O O . GLU A 1 79 ? 17.203 27.812 16.328 1 36.19 79 GLU A O 1
ATOM 595 N N . GLU A 1 80 ? 15.633 26.547 15.781 1 34.94 80 GLU A N 1
ATOM 596 C CA . GLU A 1 80 ? 14.953 27.828 15.969 1 34.94 80 GLU A CA 1
ATOM 597 C C . GLU A 1 80 ? 14.906 28.203 17.438 1 34.94 80 GLU A C 1
ATOM 599 O O . GLU A 1 80 ? 14.18 29.125 17.828 1 34.94 80 GLU A O 1
ATOM 604 N N . ASP A 1 81 ? 15.531 27.547 18.375 1 35.75 81 ASP A N 1
ATOM 605 C CA . ASP A 1 81 ? 15.18 27.906 19.75 1 35.75 81 ASP A CA 1
ATOM 606 C C . ASP A 1 81 ? 15.719 29.281 20.125 1 35.75 81 ASP A C 1
ATOM 608 O O . ASP A 1 81 ? 15.758 29.641 21.297 1 35.75 81 ASP A O 1
ATOM 612 N N . THR A 1 82 ? 16.453 29.922 19.203 1 34.28 82 THR A N 1
ATOM 613 C CA . THR A 1 82 ? 17.219 30.984 19.859 1 34.28 82 THR A CA 1
ATOM 614 C C . THR A 1 82 ? 16.312 32.156 20.25 1 34.28 82 THR A C 1
ATOM 616 O O . THR A 1 82 ? 15.914 32.938 19.391 1 34.28 82 THR A O 1
ATOM 619 N N . GLU A 1 83 ? 15.109 32 20.828 1 36.91 83 GLU A N 1
ATOM 620 C CA . GLU A 1 83 ? 14.391 33.188 21.25 1 36.91 83 GLU A CA 1
ATOM 621 C C . GLU A 1 83 ? 15.281 34.094 22.078 1 36.91 83 GLU A C 1
ATOM 623 O O . GLU A 1 83 ? 15.914 33.656 23.047 1 36.91 83 GLU A O 1
ATOM 628 N N . THR A 1 84 ? 15.781 35.188 21.469 1 39.47 84 THR A N 1
ATOM 629 C CA . THR A 1 84 ? 16.469 36.344 21.984 1 39.47 84 THR A CA 1
ATOM 630 C C . THR A 1 84 ? 15.727 36.938 23.188 1 39.47 84 THR A C 1
ATOM 632 O O . THR A 1 84 ? 14.562 37.312 23.062 1 39.47 84 THR A O 1
ATOM 635 N N . VAL A 1 85 ? 15.828 36.375 24.359 1 37.06 85 VAL A N 1
ATOM 636 C CA . VAL A 1 85 ? 15.406 36.938 25.641 1 37.06 85 VAL A CA 1
ATOM 637 C C . VAL A 1 85 ? 15.883 38.375 25.766 1 37.06 85 VAL A C 1
ATOM 639 O O . VAL A 1 85 ? 17.094 38.625 25.828 1 37.06 85 VAL A O 1
ATOM 642 N N . ILE A 1 86 ? 15.219 39.406 25.109 1 33.19 86 ILE A N 1
ATOM 643 C CA . ILE A 1 86 ? 15.445 40.844 25.188 1 33.19 86 ILE A CA 1
ATOM 644 C C . ILE A 1 86 ? 15.453 41.281 26.641 1 33.19 86 ILE A C 1
ATOM 646 O O . ILE A 1 86 ? 14.5 41.031 27.391 1 33.19 86 ILE A O 1
ATOM 650 N N . GLU A 1 87 ? 16.547 41.188 27.391 1 36.16 87 GLU A N 1
ATOM 651 C CA . GLU A 1 87 ? 16.859 41.781 28.688 1 36.16 87 GLU A CA 1
ATOM 652 C C . GLU A 1 87 ? 16.422 43.25 28.75 1 36.16 87 GLU A C 1
ATOM 654 O O . GLU A 1 87 ? 16.766 44.031 27.875 1 36.16 87 GLU A O 1
ATOM 659 N N . GLY A 1 88 ? 15.172 43.5 29.141 1 32.97 88 GLY A N 1
ATOM 660 C CA . GLY A 1 88 ? 14.57 44.781 29.453 1 32.97 88 GLY A CA 1
ATOM 661 C C . GLY A 1 88 ? 15.477 45.688 30.266 1 32.97 88 GLY A C 1
ATOM 662 O O . GLY A 1 88 ? 16.094 45.25 31.234 1 32.97 88 GLY A O 1
ATOM 663 N N . GLU A 1 89 ? 16.219 46.562 29.641 1 34.56 89 GLU A N 1
ATOM 664 C CA . GLU A 1 89 ? 17.094 47.594 30.141 1 34.56 89 GLU A CA 1
ATOM 665 C C . GLU A 1 89 ? 16.422 48.438 31.219 1 34.56 89 GLU A C 1
ATOM 667 O O . GLU A 1 89 ? 15.273 48.844 31.062 1 34.56 89 GLU A O 1
ATOM 672 N N . SER A 1 90 ? 16.672 48.094 32.5 1 35.19 90 SER A N 1
ATOM 673 C CA . SER A 1 90 ? 16.375 48.875 33.719 1 35.19 90 SER A CA 1
ATOM 674 C C . SER A 1 90 ? 16.781 50.344 33.531 1 35.19 90 SER A C 1
ATOM 676 O O . SER A 1 90 ? 17.953 50.625 33.312 1 35.19 90 SER A O 1
ATOM 678 N N . VAL A 1 91 ? 16.016 51.125 32.844 1 31.77 91 VAL A N 1
ATOM 679 C CA . VAL A 1 91 ? 16.25 52.531 32.656 1 31.77 91 VAL A CA 1
ATOM 680 C C . VAL A 1 91 ? 16.375 53.219 34.031 1 31.77 91 VAL A C 1
ATOM 682 O O . VAL A 1 91 ? 15.414 53.281 34.781 1 31.77 91 VAL A O 1
ATOM 685 N N . VAL A 1 92 ? 17.422 52.938 34.75 1 34.31 92 VAL A N 1
ATOM 686 C CA . VAL A 1 92 ? 17.734 53.594 36.031 1 34.31 92 VAL A CA 1
ATOM 687 C C . VAL A 1 92 ? 17.734 55.094 35.844 1 34.31 92 VAL A C 1
ATOM 689 O O . VAL A 1 92 ? 18.562 55.656 35.125 1 34.31 92 VAL A O 1
ATOM 692 N N . GLU A 1 93 ? 16.547 55.688 35.562 1 33.06 93 GLU A N 1
ATOM 693 C CA . GLU A 1 93 ? 16.562 57.156 35.5 1 33.06 93 GLU A CA 1
ATOM 694 C C . GLU A 1 93 ? 17.156 57.75 36.781 1 33.06 93 GLU A C 1
ATOM 696 O O . GLU A 1 93 ? 16.703 57.438 37.875 1 33.06 93 GLU A O 1
ATOM 701 N N . ALA A 1 94 ? 18.391 57.969 36.812 1 32.22 94 ALA A N 1
ATOM 702 C CA . ALA A 1 94 ? 19.203 58.562 37.875 1 32.22 94 ALA A CA 1
ATOM 703 C C . ALA A 1 94 ? 18.734 60 38.156 1 32.22 94 ALA A C 1
ATOM 705 O O . ALA A 1 94 ? 19.406 60.75 38.875 1 32.22 94 ALA A O 1
ATOM 706 N N . GLU A 1 95 ? 17.469 60.344 37.969 1 32.53 95 GLU A N 1
ATOM 707 C CA . GLU A 1 95 ? 17.453 61.812 38.062 1 32.53 95 GLU A CA 1
ATOM 708 C C . GLU A 1 95 ? 17.875 62.281 39.469 1 32.53 95 GLU A C 1
ATOM 710 O O . GLU A 1 95 ? 17.406 61.75 40.469 1 32.53 95 GLU A O 1
ATOM 715 N N . ASP A 1 96 ? 19.125 62.688 39.656 1 30.27 96 ASP A N 1
ATOM 716 C CA . ASP A 1 96 ? 19.812 63.312 40.75 1 30.27 96 ASP A CA 1
ATOM 717 C C . ASP A 1 96 ? 19.047 64.5 41.281 1 30.27 96 ASP A C 1
ATOM 719 O O . ASP A 1 96 ? 18.672 65.438 40.5 1 30.27 96 ASP A O 1
ATOM 723 N N . ASN A 1 97 ? 18.219 64.375 42.375 1 27.05 97 ASN A N 1
ATOM 724 C CA . ASN A 1 97 ? 17.484 65.375 43.156 1 27.05 97 ASN A CA 1
ATOM 725 C C . ASN A 1 97 ? 18.375 66.5 43.625 1 27.05 97 ASN A C 1
ATOM 727 O O . ASN A 1 97 ? 19.344 66.25 44.375 1 27.05 97 ASN A O 1
ATOM 731 N N . SER A 1 98 ? 18.578 67.562 42.906 1 28.95 98 SER A N 1
ATOM 732 C CA . SER A 1 98 ? 19.25 68.812 43.219 1 28.95 98 SER A CA 1
ATOM 733 C C . SER A 1 98 ? 18.625 69.5 44.438 1 28.95 98 SER A C 1
ATOM 735 O O . SER A 1 98 ? 17.5 70 44.344 1 28.95 98 SER A O 1
ATOM 737 N N . ASP A 1 99 ? 18.578 68.875 45.625 1 28.53 99 ASP A N 1
ATOM 738 C CA . ASP A 1 99 ? 18.109 69.625 46.75 1 28.53 99 ASP A CA 1
ATOM 739 C C . ASP A 1 99 ? 18.828 71 46.844 1 28.53 99 ASP A C 1
ATOM 741 O O . ASP A 1 99 ? 20.062 71 46.844 1 28.53 99 ASP A O 1
ATOM 745 N N . GLY A 1 100 ? 18.25 72.125 46.438 1 24.23 100 GLY A N 1
ATOM 746 C CA . GLY A 1 100 ? 18.453 73.562 46.5 1 24.23 100 GLY A CA 1
ATOM 747 C C . GLY A 1 100 ? 18.531 74.062 47.906 1 24.23 100 GLY A C 1
ATOM 748 O O . GLY A 1 100 ? 17.594 74.75 48.375 1 24.23 100 GLY A O 1
ATOM 749 N N . HIS A 1 101 ? 19.156 73.5 48.938 1 30.25 101 HIS A N 1
ATOM 750 C CA . HIS A 1 101 ? 19.141 74.188 50.219 1 30.25 101 HIS A CA 1
ATOM 751 C C . HIS A 1 101 ? 19.734 75.562 50.125 1 30.25 101 HIS A C 1
ATOM 753 O O . HIS A 1 101 ? 20.906 75.75 49.812 1 30.25 101 HIS A O 1
ATOM 759 N N . PRO A 1 102 ? 18.969 76.562 49.656 1 30.36 102 PRO A N 1
ATOM 760 C CA . PRO A 1 102 ? 19.5 77.938 49.656 1 30.36 102 PRO A CA 1
ATOM 761 C C . PRO A 1 102 ? 20.141 78.312 50.969 1 30.36 102 PRO A C 1
ATOM 763 O O . PRO A 1 102 ? 20 77.625 51.969 1 30.36 102 PRO A O 1
ATOM 766 N N . ALA A 1 103 ? 20.062 79.75 51.156 1 31.52 103 ALA A N 1
ATOM 767 C CA . ALA A 1 103 ? 20.859 80.938 51.438 1 31.52 103 ALA A CA 1
ATOM 768 C C . ALA A 1 103 ? 20.938 81.188 52.938 1 31.52 103 ALA A C 1
ATOM 770 O O . ALA A 1 103 ? 22.016 81.312 53.5 1 31.52 103 ALA A O 1
ATOM 771 N N . ALA A 1 104 ? 19.859 82 53.406 1 32.22 104 ALA A N 1
ATOM 772 C CA . ALA A 1 104 ? 20.125 83.312 53.969 1 32.22 104 ALA A CA 1
ATOM 773 C C . ALA A 1 104 ? 20.328 83.25 55.469 1 32.22 104 ALA A C 1
ATOM 775 O O . ALA A 1 104 ? 19.406 82.938 56.219 1 32.22 104 ALA A O 1
ATOM 776 N N . ASP A 1 105 ? 21.328 82.562 55.906 1 27.41 105 ASP A N 1
ATOM 777 C CA . ASP A 1 105 ? 21.719 83 57.219 1 27.41 105 ASP A CA 1
ATOM 778 C C . ASP A 1 105 ? 21.578 84.562 57.312 1 27.41 105 ASP A C 1
ATOM 780 O O . ASP A 1 105 ? 21.609 85.25 56.281 1 27.41 105 ASP A O 1
ATOM 784 N N . GLY A 1 106 ? 21.75 85.125 58.719 1 25.7 106 GLY A N 1
ATOM 785 C CA . GLY A 1 106 ? 21.781 85.812 60.031 1 25.7 106 GLY A CA 1
ATOM 786 C C . GLY A 1 106 ? 22.906 86.812 60.188 1 25.7 106 GLY A C 1
ATOM 787 O O . GLY A 1 106 ? 24.078 86.375 60.28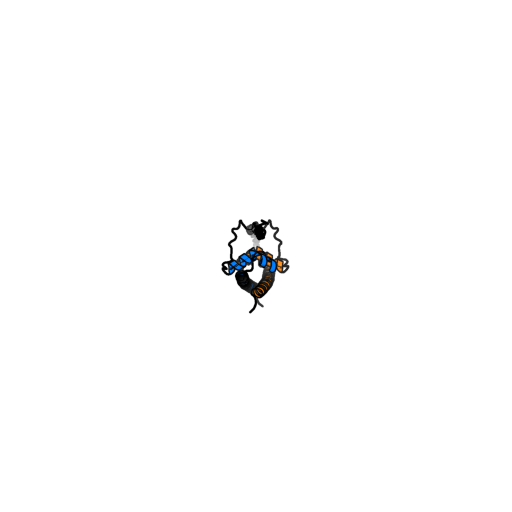1 1 25.7 106 GLY A O 1
ATOM 788 N N . SER A 1 107 ? 22.922 87.938 59.312 1 23.22 107 SER A N 1
ATOM 789 C CA . SER A 1 107 ? 22.469 89.25 59.844 1 23.22 107 SER A CA 1
ATOM 790 C C . SER A 1 107 ? 21.031 89.125 60.375 1 23.22 107 SER A C 1
ATOM 792 O O . SER A 1 107 ? 20.188 88.5 59.719 1 23.22 107 SER A O 1
ATOM 794 N N . MET B 1 1 ? -17.891 15.227 13.18 1 59.69 1 MET B N 1
ATOM 795 C CA . MET B 1 1 ? -17.062 15.125 11.977 1 59.69 1 MET B CA 1
ATOM 796 C C . MET B 1 1 ? -15.805 14.328 12.25 1 59.69 1 MET B C 1
ATOM 798 O O . MET B 1 1 ? -15.125 14.539 13.258 1 59.69 1 MET B O 1
ATOM 802 N N . GLN B 1 2 ? -15.641 13.195 11.602 1 80.94 2 GLN B N 1
ATOM 803 C CA . GLN B 1 2 ? -14.484 12.336 11.812 1 80.94 2 GLN B CA 1
ATOM 804 C C . GLN B 1 2 ? -13.188 13.086 11.539 1 80.94 2 GLN B C 1
ATOM 806 O O . GLN B 1 2 ? -13.086 13.82 10.555 1 80.94 2 GLN B O 1
ATOM 811 N N . SER B 1 3 ? -12.367 13.094 12.492 1 92.06 3 SER B N 1
ATOM 812 C CA . SER B 1 3 ? -11.117 13.836 12.359 1 92.06 3 SER B CA 1
ATOM 813 C C . SER B 1 3 ? -10.25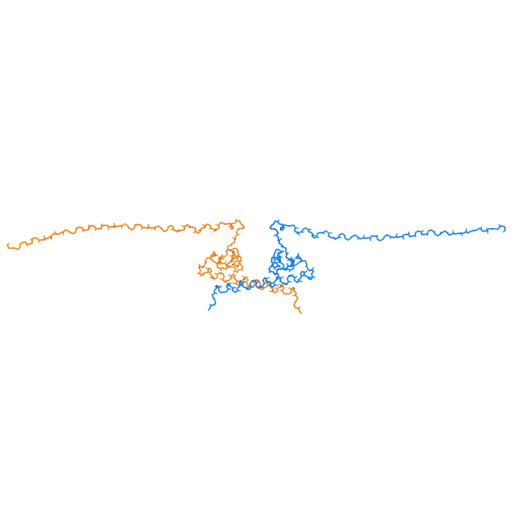 13.266 11.242 1 92.06 3 SER B C 1
ATOM 815 O O . SER B 1 3 ? -10.352 12.078 10.914 1 92.06 3 SER B O 1
ATOM 817 N N . ALA B 1 4 ? -9.555 14.109 10.609 1 95.81 4 ALA B N 1
ATOM 818 C CA . ALA B 1 4 ? -8.609 13.688 9.578 1 95.81 4 ALA B CA 1
ATOM 819 C C . ALA B 1 4 ? -7.664 12.609 10.109 1 95.81 4 ALA B C 1
ATOM 821 O O . ALA B 1 4 ? -7.266 11.711 9.375 1 95.81 4 ALA B O 1
ATOM 822 N N 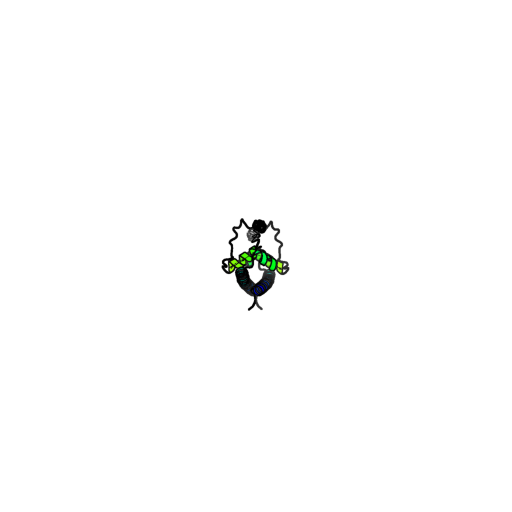. ARG B 1 5 ? -7.344 12.719 11.406 1 96.62 5 ARG B N 1
ATOM 823 C CA . ARG B 1 5 ? -6.477 11.727 12.023 1 96.62 5 ARG B CA 1
ATOM 824 C C . ARG B 1 5 ? -7.152 10.359 12.062 1 96.62 5 ARG B C 1
ATOM 826 O O . ARG B 1 5 ? -6.52 9.336 11.789 1 96.62 5 ARG B O 1
ATOM 833 N N . THR B 1 6 ? -8.359 10.352 12.445 1 97.81 6 THR B N 1
ATOM 834 C CA . THR B 1 6 ? -9.109 9.102 12.445 1 97.81 6 THR B CA 1
ATOM 835 C C . THR B 1 6 ? -9.203 8.523 11.039 1 97.81 6 THR B C 1
ATOM 837 O O . THR B 1 6 ? -9.031 7.316 10.844 1 97.81 6 THR B O 1
ATOM 840 N N . ASP B 1 7 ? -9.484 9.383 10.07 1 98.06 7 ASP B N 1
ATOM 841 C CA . ASP B 1 7 ? -9.555 8.945 8.68 1 98.06 7 ASP B CA 1
ATOM 842 C C . ASP B 1 7 ? -8.242 8.312 8.234 1 98.06 7 ASP B C 1
ATOM 844 O O . ASP B 1 7 ? -8.234 7.309 7.52 1 98.06 7 ASP B O 1
ATOM 848 N N . ALA B 1 8 ? -7.137 8.93 8.664 1 98.5 8 ALA B N 1
ATOM 849 C CA . ALA B 1 8 ? -5.824 8.398 8.305 1 98.5 8 ALA B CA 1
ATOM 850 C C . ALA B 1 8 ? -5.621 7.004 8.898 1 98.5 8 ALA B C 1
ATOM 852 O O . ALA B 1 8 ? -5.117 6.105 8.219 1 98.5 8 ALA B O 1
ATOM 853 N N . PHE B 1 9 ? -6.062 6.797 10.125 1 98.19 9 PHE B N 1
ATOM 854 C CA . PHE B 1 9 ? -5.938 5.488 10.758 1 98.19 9 PHE B CA 1
ATOM 855 C C . PHE B 1 9 ? -6.805 4.457 10.047 1 98.19 9 PHE B C 1
ATOM 857 O O . PHE B 1 9 ? -6.379 3.322 9.828 1 98.19 9 PHE B O 1
ATOM 864 N N . ILE B 1 10 ? -7.984 4.879 9.688 1 98.44 10 ILE B N 1
ATOM 865 C CA . ILE B 1 10 ? -8.883 3.975 8.984 1 98.44 10 ILE B CA 1
ATOM 866 C C . ILE B 1 10 ? -8.273 3.572 7.645 1 98.44 10 ILE B C 1
ATOM 868 O O . ILE B 1 10 ? -8.305 2.398 7.266 1 98.44 10 ILE B O 1
ATOM 872 N N . ALA B 1 11 ? -7.75 4.539 6.934 1 98.5 11 ALA B N 1
ATOM 873 C CA . ALA B 1 11 ? -7.133 4.273 5.637 1 98.5 11 ALA B CA 1
ATOM 874 C C . ALA B 1 11 ? -5.945 3.322 5.777 1 98.5 11 ALA B C 1
ATOM 876 O O . ALA B 1 11 ? -5.785 2.396 4.977 1 98.5 11 ALA B O 1
ATOM 877 N N . LEU B 1 12 ? -5.113 3.547 6.789 1 98.12 12 LEU B N 1
ATOM 878 C CA . LEU B 1 12 ? -3.949 2.695 7.004 1 98.12 12 LEU B CA 1
ATOM 879 C C . LEU B 1 12 ? -4.375 1.264 7.316 1 98.12 12 LEU B C 1
ATOM 881 O O . LEU B 1 12 ? -3.758 0.31 6.836 1 98.12 12 LEU B O 1
ATOM 885 N N . GLU B 1 13 ? -5.391 1.122 8.125 1 97.94 13 GLU B N 1
ATOM 886 C CA . GLU B 1 13 ? -5.926 -0.205 8.422 1 97.94 13 GLU B CA 1
ATOM 887 C C . GLU B 1 13 ? -6.457 -0.878 7.156 1 97.94 13 GLU B C 1
ATOM 889 O O . GLU B 1 13 ? -6.223 -2.068 6.938 1 97.94 13 GLU B O 1
ATOM 894 N N . ALA B 1 14 ? -7.152 -0.153 6.367 1 98.44 14 ALA B N 1
ATOM 895 C CA . ALA B 1 14 ? -7.676 -0.679 5.109 1 98.44 14 ALA B CA 1
ATOM 896 C C . ALA B 1 14 ? -6.543 -1.114 4.184 1 98.44 14 ALA B C 1
ATOM 898 O O . ALA B 1 14 ? -6.652 -2.129 3.494 1 98.44 14 ALA B O 1
ATOM 899 N N . ILE B 1 15 ? -5.43 -0.323 4.137 1 98.06 15 ILE B N 1
ATOM 900 C CA . ILE B 1 15 ? -4.273 -0.676 3.32 1 98.06 15 ILE B CA 1
ATOM 901 C C . ILE B 1 15 ? -3.701 -2.012 3.789 1 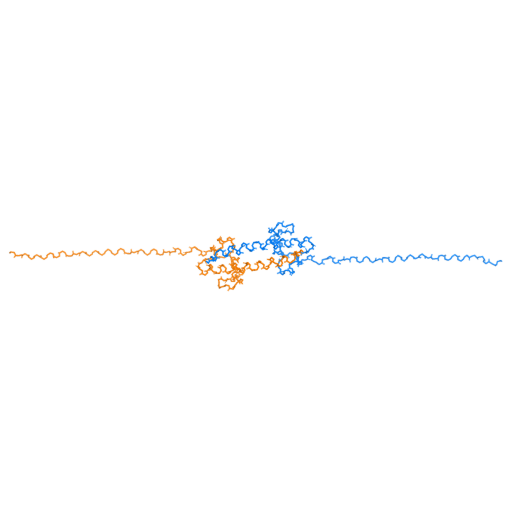98.06 15 ILE B C 1
ATOM 903 O O . ILE B 1 15 ? -3.426 -2.896 2.975 1 98.06 15 ILE B O 1
ATOM 907 N N . ASP B 1 16 ? -3.547 -2.156 5.082 1 97.31 16 ASP B N 1
ATOM 908 C CA . ASP B 1 16 ? -2.998 -3.385 5.645 1 97.31 16 ASP B CA 1
ATOM 909 C C . ASP B 1 16 ? -3.883 -4.586 5.312 1 97.31 16 ASP B C 1
ATOM 911 O O . ASP B 1 16 ? -3.389 -5.625 4.871 1 97.31 16 ASP B O 1
ATOM 915 N N . GLU B 1 17 ? -5.156 -4.414 5.469 1 98.31 17 GLU B N 1
ATOM 916 C CA . GLU B 1 17 ? -6.094 -5.492 5.176 1 98.31 17 GLU B CA 1
ATOM 917 C C . GLU B 1 17 ? -6.055 -5.875 3.699 1 98.31 17 GLU B C 1
ATOM 919 O O . GLU B 1 17 ? -6.082 -7.059 3.357 1 98.31 17 GLU B O 1
ATOM 924 N N . ALA B 1 18 ? -6.055 -4.91 2.881 1 98.56 18 ALA B N 1
ATOM 925 C CA . ALA B 1 18 ? -6.051 -5.152 1.441 1 98.56 18 ALA B CA 1
ATOM 926 C C . ALA B 1 18 ? -4.746 -5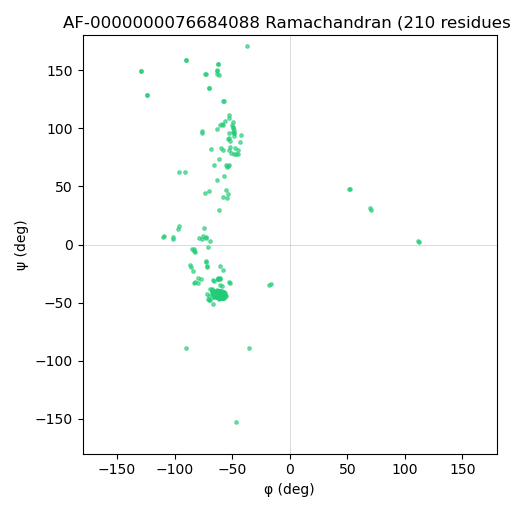.812 1.001 1 98.56 18 ALA B C 1
ATOM 928 O O . ALA B 1 18 ? -4.742 -6.672 0.119 1 98.56 18 ALA B O 1
ATOM 929 N N . ASN B 1 19 ? -3.611 -5.344 1.589 1 98.31 19 ASN B N 1
ATOM 930 C CA . ASN B 1 19 ? -2.33 -5.969 1.281 1 98.31 19 ASN B CA 1
ATOM 931 C C . ASN B 1 19 ? -2.312 -7.441 1.684 1 98.31 19 ASN B C 1
ATOM 933 O O . ASN B 1 19 ? -1.78 -8.281 0.956 1 98.31 19 ASN B O 1
ATOM 937 N N . GLU B 1 20 ? -2.881 -7.77 2.805 1 98.56 20 GLU B N 1
ATOM 938 C CA . GLU B 1 20 ? -2.979 -9.156 3.234 1 98.56 20 GLU B CA 1
ATOM 939 C C . GLU B 1 20 ? -3.846 -9.977 2.277 1 98.56 20 GLU B C 1
ATOM 941 O O . GLU B 1 20 ? -3.473 -11.078 1.882 1 98.56 20 GLU B O 1
ATOM 946 N N . ALA B 1 21 ? -4.941 -9.383 1.888 1 98.69 21 ALA B N 1
ATOM 947 C CA . ALA B 1 21 ? -5.816 -10.055 0.927 1 98.69 21 ALA B CA 1
ATOM 948 C C . ALA B 1 21 ? -5.09 -10.312 -0.388 1 98.69 21 ALA B C 1
ATOM 950 O O . ALA B 1 21 ? -5.238 -11.383 -0.984 1 98.69 21 ALA B O 1
ATOM 951 N N . LEU B 1 22 ? -4.34 -9.328 -0.792 1 98.62 22 LEU B N 1
ATOM 952 C CA . LEU B 1 22 ? -3.551 -9.492 -2.008 1 98.62 22 LEU B CA 1
ATOM 953 C C . LEU B 1 22 ? -2.561 -10.648 -1.863 1 98.62 22 LEU B C 1
ATOM 955 O O . LEU B 1 22 ? -2.436 -11.477 -2.764 1 98.62 22 LEU B O 1
ATOM 959 N N . GLY B 1 23 ? -1.88 -10.68 -0.758 1 98.75 23 GLY B N 1
ATOM 960 C CA . GLY B 1 23 ? -0.936 -11.75 -0.493 1 98.75 23 GLY B CA 1
ATOM 961 C C . GLY B 1 23 ? -1.561 -13.133 -0.579 1 98.75 23 GLY B C 1
ATOM 962 O O . GLY B 1 23 ? -1.007 -14.031 -1.213 1 98.75 23 GLY B O 1
ATOM 963 N N . TYR B 1 24 ? -2.697 -13.25 -0.006 1 98.75 24 TYR B N 1
ATOM 964 C CA . TYR B 1 24 ? -3.385 -14.531 -0.023 1 98.75 24 TYR B CA 1
ATOM 965 C C . TYR B 1 24 ? -3.807 -14.906 -1.438 1 98.75 24 TYR B C 1
ATOM 967 O O . TYR B 1 24 ? -3.691 -16.062 -1.843 1 98.75 24 TYR B O 1
ATOM 975 N N . ALA B 1 25 ? -4.309 -13.977 -2.15 1 98.75 25 ALA B N 1
ATOM 976 C CA . ALA B 1 25 ? -4.746 -14.242 -3.518 1 98.75 25 ALA B CA 1
ATOM 977 C C . ALA B 1 25 ? -3.572 -14.648 -4.406 1 98.75 25 ALA B C 1
ATOM 979 O O . ALA B 1 25 ? -3.666 -15.609 -5.172 1 98.75 25 ALA B O 1
ATOM 980 N N . LEU B 1 26 ? -2.494 -13.953 -4.254 1 98.62 26 LEU B N 1
ATOM 981 C CA . LEU B 1 26 ? -1.301 -14.25 -5.039 1 98.62 26 LEU B CA 1
ATOM 982 C C . LEU B 1 26 ? -0.733 -15.617 -4.672 1 98.62 26 LEU B C 1
ATOM 984 O O . LEU B 1 26 ? -0.297 -16.359 -5.547 1 98.62 26 LEU B O 1
ATOM 988 N N . ASP B 1 27 ? -0.705 -15.922 -3.369 1 98.62 27 ASP B N 1
ATOM 989 C CA . ASP B 1 27 ? -0.234 -17.219 -2.898 1 98.62 27 ASP B CA 1
ATOM 990 C C . ASP B 1 27 ? -1.029 -18.359 -3.535 1 98.62 27 ASP B C 1
ATOM 992 O O . ASP B 1 27 ? -0.451 -19.344 -4 1 98.62 27 ASP B O 1
ATOM 996 N N . ARG B 1 28 ? -2.283 -18.172 -3.623 1 98.5 28 ARG B N 1
ATOM 997 C CA . ARG B 1 28 ? -3.148 -19.172 -4.227 1 98.5 28 ARG B CA 1
ATOM 998 C C . ARG B 1 28 ? -2.852 -19.328 -5.715 1 98.5 28 ARG B C 1
ATOM 1000 O O . ARG B 1 28 ? -2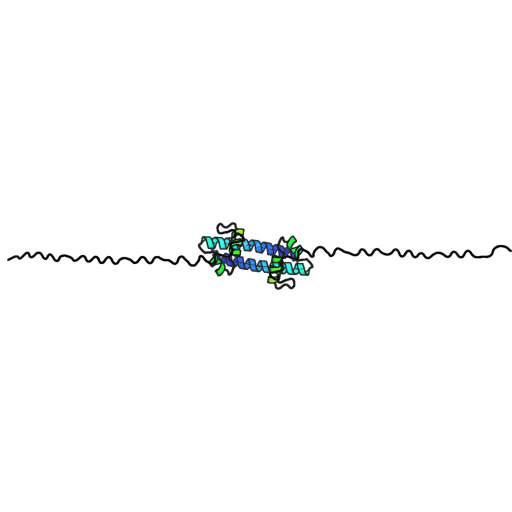.803 -20.453 -6.227 1 98.5 28 ARG B O 1
ATOM 1007 N N . LEU B 1 29 ? -2.682 -18.25 -6.375 1 98.44 29 LEU B N 1
ATOM 1008 C CA . LEU B 1 29 ? -2.369 -18.297 -7.801 1 98.44 29 LEU B CA 1
ATOM 1009 C C . LEU B 1 29 ? -1.05 -19.031 -8.039 1 98.44 29 LEU B C 1
ATOM 1011 O O . LEU B 1 29 ? -0.922 -19.797 -9 1 98.44 29 LEU B O 1
ATOM 1015 N N . LEU B 1 30 ? -0.139 -18.797 -7.227 1 98.25 30 LEU B N 1
ATOM 1016 C CA . LEU B 1 30 ? 1.146 -19.484 -7.34 1 98.25 30 LEU B CA 1
ATOM 1017 C C . LEU B 1 30 ? 1.002 -20.969 -7.047 1 98.25 30 LEU B C 1
ATOM 1019 O O . LEU B 1 30 ? 1.617 -21.812 -7.719 1 98.25 30 LEU B O 1
ATOM 1023 N N . ASP B 1 31 ? 0.156 -21.281 -6.078 1 97.69 31 ASP B N 1
ATOM 1024 C CA . ASP B 1 31 ? -0.135 -22.688 -5.785 1 97.69 31 ASP B CA 1
ATOM 1025 C C . ASP B 1 31 ? -0.783 -23.375 -6.984 1 97.69 31 ASP B C 1
ATOM 1027 O O . ASP B 1 31 ? -0.592 -24.578 -7.195 1 97.69 31 ASP B O 1
ATOM 1031 N N . GLU B 1 32 ? -1.462 -22.625 -7.723 1 96.88 32 GLU B N 1
ATOM 1032 C CA . GLU B 1 32 ? -2.152 -23.156 -8.891 1 96.88 32 GLU B CA 1
ATOM 1033 C C . GLU B 1 32 ? -1.211 -23.25 -10.086 1 96.88 32 GLU B C 1
ATOM 1035 O O . GLU B 1 32 ? -1.611 -23.703 -11.164 1 96.88 32 GLU B O 1
ATOM 1040 N N . GLY B 1 33 ? 0.043 -22.734 -9.906 1 96.69 33 GLY B N 1
ATOM 1041 C CA . GLY B 1 33 ? 1.064 -22.984 -10.906 1 96.69 33 GLY B CA 1
ATOM 1042 C C . GLY B 1 33 ? 1.47 -21.75 -11.68 1 96.69 33 GLY B C 1
ATOM 1043 O O . GLY B 1 33 ? 2.271 -21.828 -12.617 1 96.69 33 GLY B O 1
ATOM 1044 N N . GLU B 1 34 ? 0.891 -20.641 -11.305 1 97.5 34 GLU B N 1
ATOM 1045 C CA . GLU B 1 34 ? 1.293 -19.406 -11.977 1 97.5 34 GLU B CA 1
ATOM 1046 C C . GLU B 1 34 ? 2.684 -18.969 -11.531 1 97.5 34 GLU B C 1
ATOM 1048 O O . GLU B 1 34 ? 3.088 -19.219 -10.398 1 97.5 34 GLU B O 1
ATOM 1053 N N . SER B 1 35 ? 3.4 -18.375 -12.414 1 96.81 35 SER B N 1
ATOM 1054 C CA . SER B 1 35 ? 4.723 -17.875 -12.047 1 96.81 35 SER B CA 1
ATOM 1055 C C . SER B 1 35 ? 4.652 -16.438 -11.547 1 96.81 35 SER B C 1
ATOM 1057 O O . SER B 1 35 ? 3.773 -15.68 -11.953 1 96.81 35 SER B O 1
ATOM 1059 N N . LYS B 1 36 ? 5.652 -16.062 -10.812 1 96.75 36 LYS B N 1
ATOM 1060 C CA . LYS B 1 36 ? 5.711 -14.695 -10.297 1 96.75 36 LYS B CA 1
ATOM 1061 C C . LYS B 1 36 ? 5.852 -13.688 -11.438 1 96.75 36 LYS B C 1
ATOM 1063 O O . LYS B 1 36 ? 5.238 -12.617 -11.406 1 96.75 36 LYS B O 1
ATOM 1068 N N . LYS B 1 37 ? 6.645 -13.945 -12.383 1 96.44 37 LYS B N 1
ATOM 1069 C CA . LYS B 1 37 ? 6.852 -13.07 -13.531 1 96.44 37 LYS B CA 1
ATOM 1070 C C . LYS B 1 37 ? 5.543 -12.82 -14.281 1 96.44 37 LYS B C 1
ATOM 1072 O O . LYS B 1 37 ? 5.246 -11.695 -14.664 1 96.44 37 LYS B O 1
ATOM 1077 N N . LYS B 1 38 ? 4.836 -13.883 -14.5 1 97.75 38 LYS B N 1
ATOM 1078 C CA . LYS B 1 38 ? 3.547 -13.742 -15.172 1 97.75 38 LYS B CA 1
ATOM 1079 C C . LYS B 1 38 ? 2.59 -12.883 -14.352 1 97.75 38 LYS B C 1
ATOM 1081 O O . LYS B 1 38 ? 1.902 -12.016 -14.891 1 97.75 38 LYS B O 1
ATOM 1086 N N . LEU B 1 39 ? 2.514 -13.141 -13.094 1 98.25 39 LEU B N 1
ATOM 1087 C CA . LEU B 1 39 ? 1.648 -12.367 -12.211 1 98.25 39 LEU B CA 1
ATOM 1088 C C . LEU B 1 39 ? 2.053 -10.898 -12.211 1 98.25 39 LEU B C 1
ATOM 1090 O O . LEU B 1 39 ? 1.192 -10.016 -12.234 1 98.25 39 LEU B O 1
ATOM 1094 N N . ALA B 1 40 ? 3.324 -10.656 -12.164 1 97.5 40 ALA B N 1
ATOM 1095 C CA . ALA B 1 40 ? 3.828 -9.289 -12.234 1 97.5 40 ALA B CA 1
ATOM 1096 C C . ALA B 1 40 ? 3.334 -8.594 -13.5 1 97.5 40 ALA B C 1
ATOM 1098 O O . ALA B 1 40 ? 2.879 -7.445 -13.445 1 97.5 40 ALA B O 1
ATOM 1099 N N . ALA B 1 41 ? 3.336 -9.219 -14.539 1 97.31 41 ALA B N 1
ATOM 1100 C CA . ALA B 1 41 ? 2.873 -8.672 -15.812 1 97.31 41 ALA B CA 1
ATOM 1101 C C . ALA B 1 41 ? 1.356 -8.508 -15.82 1 97.31 41 ALA B C 1
ATOM 1103 O O . ALA B 1 41 ? 0.843 -7.461 -16.219 1 97.31 41 ALA B O 1
ATOM 1104 N N . ASP B 1 42 ? 0.683 -9.531 -15.391 1 96.94 42 ASP B N 1
ATOM 1105 C CA . ASP B 1 42 ? -0.776 -9.539 -15.414 1 96.94 42 ASP B CA 1
ATOM 1106 C C . ASP B 1 42 ? -1.35 -8.414 -14.57 1 96.94 42 ASP B C 1
ATOM 1108 O O . ASP B 1 42 ? -2.359 -7.805 -14.93 1 96.94 42 ASP B O 1
ATOM 1112 N N . PHE B 1 43 ? -0.708 -8.227 -13.461 1 97.81 43 PHE B N 1
ATOM 1113 C CA . PHE B 1 43 ? -1.248 -7.258 -12.516 1 97.81 43 PHE B CA 1
ATOM 1114 C C . PHE B 1 43 ? -0.481 -5.941 -12.586 1 97.81 43 PHE B C 1
ATOM 1116 O O . PHE B 1 43 ? -0.707 -5.043 -11.773 1 97.81 43 PHE B O 1
ATOM 1123 N N . SER B 1 44 ? 0.39 -5.836 -13.5 1 96.12 44 SER B N 1
ATOM 1124 C CA . SER B 1 44 ? 1.184 -4.633 -13.727 1 96.12 44 SER B CA 1
ATOM 1125 C C . SER B 1 44 ? 1.849 -4.156 -12.438 1 96.12 44 SER B C 1
ATOM 1127 O O . SER B 1 44 ? 1.771 -2.977 -12.094 1 96.12 44 SER B O 1
ATOM 1129 N N . MET B 1 45 ? 2.467 -5.102 -11.742 1 95.06 45 MET B N 1
ATOM 1130 C CA . MET B 1 45 ? 3.189 -4.77 -10.523 1 95.06 45 MET B CA 1
ATOM 1131 C C . MET B 1 45 ? 4.602 -5.34 -10.555 1 95.06 45 MET B C 1
ATOM 1133 O O . MET B 1 45 ? 4.84 -6.387 -11.156 1 95.06 45 MET B O 1
ATOM 1137 N N . PRO B 1 46 ? 5.484 -4.613 -9.891 1 92.5 46 PRO B N 1
ATOM 1138 C CA . PRO B 1 46 ? 6.84 -5.164 -9.805 1 92.5 46 PRO B CA 1
ATOM 1139 C C . PRO B 1 46 ? 6.891 -6.5 -9.07 1 92.5 46 PRO B C 1
ATOM 1141 O O . PRO B 1 46 ? 6.094 -6.738 -8.156 1 92.5 46 PRO B O 1
ATOM 1144 N N . THR B 1 47 ? 7.852 -7.301 -9.328 1 95.38 47 THR B N 1
ATOM 1145 C CA . THR B 1 47 ? 8.008 -8.594 -8.68 1 95.38 47 THR B CA 1
ATOM 1146 C C . THR B 1 47 ? 8.305 -8.422 -7.195 1 95.38 47 THR B C 1
ATOM 1148 O O . THR B 1 47 ? 7.879 -9.234 -6.371 1 95.38 47 THR B O 1
ATOM 1151 N N . ARG B 1 48 ? 8.984 -7.332 -6.875 1 93.12 48 ARG B N 1
ATOM 1152 C CA . ARG B 1 48 ? 9.289 -7.051 -5.477 1 93.12 48 ARG B CA 1
ATOM 1153 C C . ARG B 1 48 ? 8.008 -6.883 -4.664 1 93.12 48 ARG B C 1
ATOM 1155 O O . ARG B 1 48 ? 7.922 -7.344 -3.525 1 93.12 48 ARG B O 1
ATOM 1162 N N . GLN B 1 49 ? 7.078 -6.234 -5.27 1 94.44 49 GLN B N 1
ATOM 1163 C CA . GLN B 1 49 ? 5.809 -6.016 -4.578 1 94.44 49 GLN B CA 1
ATOM 1164 C C . GLN B 1 49 ? 5.059 -7.328 -4.375 1 94.44 49 GLN B C 1
ATOM 1166 O O . GLN B 1 49 ? 4.418 -7.527 -3.344 1 94.44 49 GLN B O 1
ATOM 1171 N N . ILE B 1 50 ? 5.113 -8.172 -5.359 1 97.62 50 ILE B N 1
ATOM 1172 C CA . ILE B 1 50 ? 4.547 -9.508 -5.223 1 97.62 50 ILE B CA 1
ATOM 1173 C C . ILE B 1 50 ? 5.207 -10.227 -4.047 1 97.62 50 ILE B C 1
ATOM 1175 O O . ILE B 1 50 ? 4.516 -10.781 -3.189 1 97.62 50 ILE B O 1
ATOM 1179 N N . ASN B 1 51 ? 6.508 -10.141 -3.992 1 97.25 51 ASN B N 1
ATOM 1180 C CA . ASN B 1 51 ? 7.242 -10.805 -2.922 1 97.25 51 ASN B CA 1
ATOM 1181 C C . ASN B 1 51 ? 6.891 -10.227 -1.556 1 97.25 51 ASN B C 1
A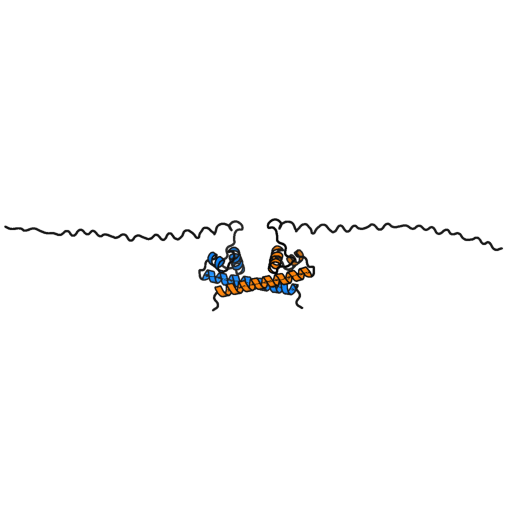TOM 1183 O O . ASN B 1 51 ? 6.707 -10.969 -0.59 1 97.25 51 ASN B O 1
ATOM 1187 N N . ASP B 1 52 ? 6.852 -8.961 -1.516 1 94.81 52 ASP B N 1
ATOM 1188 C CA . ASP B 1 52 ? 6.504 -8.305 -0.258 1 94.81 52 ASP B CA 1
ATOM 1189 C C . ASP B 1 52 ? 5.125 -8.75 0.229 1 94.81 52 ASP B C 1
ATOM 1191 O O . ASP B 1 52 ? 4.941 -9.039 1.414 1 94.81 52 ASP B O 1
ATOM 1195 N N . ALA B 1 53 ? 4.113 -8.797 -0.646 1 97.5 53 ALA B N 1
ATOM 1196 C CA . ALA B 1 53 ? 2.764 -9.25 -0.306 1 97.5 53 ALA B CA 1
ATOM 1197 C C . ALA B 1 53 ? 2.779 -10.688 0.203 1 97.5 53 ALA B C 1
ATOM 1199 O O . ALA B 1 53 ? 2.117 -11.008 1.193 1 97.5 53 ALA B O 1
ATOM 1200 N N . LEU B 1 54 ? 3.533 -11.469 -0.479 1 98.5 54 LEU B N 1
ATOM 1201 C CA . LEU B 1 54 ? 3.648 -12.859 -0.069 1 98.5 54 LEU B CA 1
ATOM 1202 C C . LEU B 1 54 ? 4.277 -12.977 1.315 1 98.5 54 LEU B C 1
ATOM 1204 O O . LEU B 1 54 ? 3.9 -13.844 2.105 1 98.5 54 LEU B O 1
ATOM 1208 N N . GLY B 1 55 ? 5.285 -12.148 1.541 1 97.81 55 GLY B N 1
ATOM 1209 C CA . GLY B 1 55 ? 5.914 -12.117 2.852 1 97.81 55 GLY B CA 1
ATOM 1210 C C . GLY B 1 55 ? 4.949 -11.781 3.971 1 97.81 55 GLY B C 1
ATOM 1211 O O . GLY B 1 55 ? 5.051 -12.32 5.074 1 97.81 55 GLY B O 1
ATOM 1212 N N . LEU B 1 56 ? 4.023 -10.945 3.701 1 97.5 56 LEU B N 1
ATOM 1213 C CA . LEU B 1 56 ? 3.059 -10.484 4.691 1 97.5 56 LEU B CA 1
ATOM 1214 C C . LEU B 1 56 ? 2.215 -11.641 5.211 1 97.5 56 LEU B C 1
ATOM 1216 O O . LEU B 1 56 ? 1.781 -11.633 6.367 1 97.5 56 LEU B O 1
ATOM 1220 N N . VAL B 1 57 ? 2.031 -12.656 4.348 1 98.44 57 VAL B N 1
ATOM 1221 C CA . VAL B 1 57 ? 1.11 -13.719 4.738 1 98.44 57 VAL B CA 1
ATOM 1222 C C . VAL B 1 57 ? 1.891 -14.992 5.031 1 98.44 57 VAL B C 1
ATOM 1224 O O . VAL B 1 57 ? 1.307 -16.078 5.133 1 98.44 57 VAL B O 1
ATOM 1227 N N . GLY B 1 58 ? 3.184 -14.867 5.012 1 97.56 58 GLY B N 1
ATOM 1228 C CA . GLY B 1 58 ? 4.016 -16.016 5.359 1 97.56 58 GLY B CA 1
ATOM 1229 C C . GLY B 1 58 ? 3.998 -17.109 4.316 1 97.56 58 GLY B C 1
ATOM 1230 O O . GLY B 1 58 ? 4.098 -18.297 4.648 1 97.56 58 GLY B O 1
ATOM 1231 N N . SER B 1 59 ? 3.826 -16.719 3.193 1 98.25 59 SER B N 1
ATOM 1232 C CA . SER B 1 59 ? 3.756 -17.672 2.094 1 98.25 59 SER B CA 1
ATOM 1233 C C . SER B 1 59 ? 5.07 -18.422 1.935 1 98.25 59 SER B C 1
ATOM 1235 O O . SER B 1 59 ? 6.148 -17.844 2.059 1 98.25 59 SER B O 1
ATOM 1237 N N . ALA B 1 60 ? 4.996 -19.688 1.466 1 97.25 60 ALA B N 1
ATOM 1238 C CA . ALA B 1 60 ? 6.176 -20.484 1.141 1 97.25 60 ALA B CA 1
ATOM 1239 C C . ALA B 1 60 ? 6.852 -19.969 -0.126 1 97.25 60 ALA B C 1
ATOM 1241 O O . ALA B 1 60 ? 8.008 -20.312 -0.4 1 97.25 60 ALA B O 1
ATOM 1242 N N . HIS B 1 61 ? 6.094 -19.219 -0.909 1 97.31 61 HIS B N 1
ATOM 1243 C CA . HIS B 1 61 ? 6.621 -18.688 -2.16 1 97.31 61 HIS B CA 1
ATOM 1244 C C . HIS B 1 61 ? 7.418 -17.406 -1.924 1 97.31 61 HIS B C 1
ATOM 1246 O O . HIS B 1 61 ? 7.992 -16.844 -2.859 1 97.31 61 HIS B O 1
ATOM 1252 N N . PHE B 1 62 ? 7.402 -16.984 -0.628 1 96.38 62 PHE B N 1
ATOM 1253 C CA . PHE B 1 62 ? 8.148 -15.781 -0.278 1 96.38 62 PHE B CA 1
ATOM 1254 C C . PHE B 1 62 ? 9.648 -16.047 -0.361 1 96.38 62 PHE B C 1
ATOM 1256 O O . PHE B 1 62 ? 10.133 -17.094 0.051 1 96.38 62 PHE B O 1
ATOM 1263 N N . ARG B 1 63 ? 10.352 -15.055 -0.998 1 90.75 63 ARG B N 1
ATOM 1264 C CA . ARG B 1 63 ? 11.812 -15.102 -1.021 1 90.75 63 ARG B CA 1
ATOM 1265 C C . ARG B 1 63 ? 12.406 -13.82 -0.444 1 90.75 63 ARG B C 1
ATOM 1267 O O . ARG B 1 63 ? 12.055 -12.719 -0.872 1 90.75 63 ARG B O 1
ATOM 1274 N N . LYS B 1 64 ? 13.273 -14.055 0.459 1 84.12 64 LYS B N 1
ATOM 1275 C CA . LYS B 1 64 ? 13.938 -12.898 1.06 1 84.12 64 LYS B CA 1
ATOM 1276 C C . LYS B 1 64 ? 14.992 -12.328 0.121 1 84.12 64 LYS B C 1
ATOM 1278 O O . LYS B 1 64 ? 15.781 -13.07 -0.466 1 84.12 64 LYS B O 1
ATOM 1283 N N . THR B 1 65 ? 14.688 -11.375 -0.608 1 67.19 65 THR B N 1
ATOM 1284 C CA . THR B 1 65 ? 15.68 -10.781 -1.496 1 67.19 65 THR B CA 1
ATOM 1285 C C . THR B 1 65 ? 16.875 -10.266 -0.703 1 67.19 65 THR B C 1
ATOM 1287 O O . THR B 1 65 ? 16.719 -9.586 0.314 1 67.19 65 THR B O 1
ATOM 1290 N N . ASP B 1 66 ? 17.891 -11.023 -0.788 1 55.34 66 ASP B N 1
ATOM 1291 C CA . ASP B 1 66 ? 19.109 -10.391 -0.312 1 55.34 66 ASP B CA 1
ATOM 1292 C C . ASP B 1 66 ? 19.344 -9.047 -0.996 1 55.34 66 ASP B C 1
ATOM 1294 O O . ASP B 1 66 ? 18.984 -8.867 -2.162 1 55.34 66 ASP B O 1
ATOM 1298 N N . ALA B 1 67 ? 19.219 -7.965 -0.39 1 53.41 67 ALA B N 1
ATOM 1299 C CA . ALA B 1 67 ? 19.453 -6.621 -0.923 1 53.41 67 ALA B CA 1
ATOM 1300 C C . ALA B 1 67 ? 20.266 -6.676 -2.215 1 53.41 67 ALA B C 1
ATOM 1302 O O . ALA B 1 67 ? 20.188 -5.766 -3.041 1 53.41 67 ALA B O 1
ATOM 1303 N N . GLY B 1 68 ? 21.172 -7.582 -2.361 1 43.81 68 GLY B N 1
ATOM 1304 C CA . GLY B 1 68 ? 22.141 -7.488 -3.439 1 43.81 68 GLY B CA 1
ATOM 1305 C C . GLY B 1 68 ? 21.625 -8.023 -4.762 1 43.81 68 GLY B C 1
ATOM 1306 O O . GLY B 1 68 ? 22.281 -7.902 -5.793 1 43.81 68 GLY B O 1
ATOM 1307 N N . HIS B 1 69 ? 20.781 -9.031 -4.809 1 46.94 69 HIS B N 1
ATOM 1308 C CA . HIS B 1 69 ? 20.594 -9.82 -6.016 1 46.94 69 HIS B CA 1
ATOM 1309 C C . HIS B 1 69 ? 19.375 -9.336 -6.805 1 46.94 69 HIS B C 1
ATOM 1311 O O . HIS B 1 69 ? 18.875 -10.047 -7.68 1 46.94 69 HIS B O 1
ATOM 1317 N N . ASP B 1 70 ? 18.828 -8.383 -6.641 1 44.28 70 ASP B N 1
ATOM 1318 C CA . ASP B 1 70 ? 17.625 -8.031 -7.379 1 44.28 70 ASP B CA 1
ATOM 1319 C C . ASP B 1 70 ? 17.891 -7.949 -8.875 1 44.28 70 ASP B C 1
ATOM 1321 O O . ASP B 1 70 ? 17 -7.625 -9.664 1 44.28 70 ASP B O 1
ATOM 1325 N N . ALA B 1 71 ? 19.141 -7.824 -9.281 1 38.69 71 ALA B N 1
ATOM 1326 C CA . ALA B 1 71 ? 19.344 -7.566 -10.703 1 38.69 71 ALA B CA 1
ATOM 1327 C C . ALA B 1 71 ? 18.922 -8.766 -11.547 1 38.69 71 ALA B C 1
ATOM 1329 O O . ALA B 1 71 ? 18.562 -8.609 -12.719 1 38.69 71 ALA B O 1
ATOM 1330 N N . ASP B 1 72 ? 19.406 -10.078 -11.266 1 39.25 72 ASP B N 1
ATOM 1331 C CA . ASP B 1 72 ? 19.75 -11.008 -12.336 1 39.25 72 ASP B CA 1
ATOM 1332 C C . ASP B 1 72 ? 18.531 -11.789 -12.805 1 39.25 72 ASP B C 1
ATOM 1334 O O . ASP B 1 72 ? 18.641 -12.68 -13.656 1 39.25 72 ASP B O 1
ATOM 1338 N N . ASP B 1 73 ? 17.469 -11.898 -12.164 1 42.03 73 ASP B N 1
ATOM 1339 C CA . ASP B 1 73 ? 16.688 -13.039 -12.617 1 42.03 73 ASP B CA 1
ATOM 1340 C C . ASP B 1 73 ? 16.062 -12.781 -13.984 1 42.03 73 ASP B C 1
ATOM 1342 O O . ASP B 1 73 ? 15.117 -13.461 -14.391 1 42.03 73 ASP B O 1
ATOM 1346 N N . SER B 1 74 ? 16.375 -11.688 -14.633 1 40.22 74 SER B N 1
ATOM 1347 C CA . SER B 1 74 ? 15.852 -11.586 -15.992 1 40.22 74 SER B CA 1
ATOM 1348 C C . SER B 1 74 ? 16.359 -12.727 -16.875 1 40.22 74 SER B C 1
ATOM 1350 O O . SER B 1 74 ? 15.969 -12.844 -18.031 1 40.22 74 SER B O 1
ATOM 1352 N N . GLN B 1 75 ? 17.562 -13.258 -16.578 1 36.44 75 GLN B N 1
ATOM 1353 C CA . GLN B 1 75 ? 18.234 -14.023 -17.609 1 36.44 75 GLN B CA 1
ATOM 1354 C C . GLN B 1 75 ? 17.641 -15.422 -17.766 1 36.44 75 GLN B C 1
ATOM 1356 O O . GLN B 1 75 ? 17.906 -16.125 -18.734 1 36.44 75 GLN B O 1
ATOM 1361 N N . ASN B 1 76 ? 17.109 -16.031 -16.75 1 39.78 76 ASN B N 1
ATOM 1362 C CA . ASN B 1 76 ? 17.078 -17.484 -16.922 1 39.78 76 ASN B CA 1
ATOM 1363 C C . ASN B 1 76 ? 15.969 -17.922 -17.875 1 39.78 76 ASN B C 1
ATOM 1365 O O . ASN B 1 76 ? 15.625 -19.094 -17.938 1 39.78 76 ASN B O 1
ATOM 1369 N N . ALA B 1 77 ? 15.219 -17.016 -18.516 1 38.53 77 ALA B N 1
ATOM 1370 C CA . ALA B 1 77 ? 14.172 -17.594 -19.344 1 38.53 77 ALA B CA 1
ATOM 1371 C C . ALA B 1 77 ? 14.766 -18.234 -20.609 1 38.53 77 ALA B C 1
ATOM 1373 O O . ALA B 1 77 ? 14.023 -18.703 -21.469 1 38.53 77 ALA B O 1
ATOM 1374 N N . ALA B 1 78 ? 16.047 -17.938 -20.938 1 34.06 78 ALA B N 1
ATOM 1375 C CA . ALA B 1 78 ? 16.359 -18.312 -22.312 1 34.06 78 ALA B CA 1
ATOM 1376 C C . ALA B 1 78 ? 16.406 -19.828 -22.484 1 34.06 78 ALA B C 1
ATOM 1378 O O . ALA B 1 78 ? 16.141 -20.344 -23.578 1 34.06 78 ALA B O 1
ATOM 1379 N N . GLU B 1 79 ? 17.047 -20.641 -21.578 1 35 79 GLU B N 1
ATOM 1380 C CA . GLU B 1 79 ? 17.828 -21.719 -22.172 1 35 79 GLU B CA 1
ATOM 1381 C C . GLU B 1 79 ? 16.938 -22.891 -22.578 1 35 79 GLU B C 1
ATOM 1383 O O . GLU B 1 79 ? 17.391 -23.797 -23.266 1 35 79 GLU B O 1
ATOM 1388 N N . GLU B 1 80 ? 15.891 -23.203 -21.922 1 34.84 80 GLU B N 1
ATOM 1389 C CA . GLU B 1 80 ? 15.703 -24.656 -21.969 1 34.84 80 GLU B CA 1
ATOM 1390 C C . GLU B 1 80 ? 15.203 -25.094 -23.328 1 34.84 80 GLU B C 1
ATOM 1392 O O . GLU B 1 80 ? 14.641 -26.188 -23.469 1 34.84 80 GLU B O 1
ATOM 1397 N N . ASP B 1 81 ? 15.234 -24.328 -24.375 1 34.97 81 ASP B N 1
ATOM 1398 C CA . ASP B 1 81 ? 14.555 -24.859 -25.562 1 34.97 81 ASP B CA 1
ATOM 1399 C C . ASP B 1 81 ? 15.305 -26.047 -26.141 1 34.97 81 ASP B C 1
ATOM 1401 O O . ASP B 1 81 ? 15.062 -26.453 -27.281 1 34.97 81 ASP B O 1
ATOM 1405 N N . THR B 1 82 ? 16.422 -26.484 -25.469 1 33.81 82 THR B N 1
ATOM 1406 C CA . THR B 1 82 ? 17.219 -27.359 -26.312 1 33.81 82 THR B CA 1
ATOM 1407 C C . THR B 1 82 ? 16.5 -28.688 -26.531 1 33.81 82 THR B C 1
ATOM 1409 O O . THR B 1 82 ? 16.453 -29.531 -25.641 1 33.81 82 THR B O 1
ATOM 1412 N N . GLU B 1 83 ? 15.195 -28.781 -26.859 1 37.69 83 GLU B N 1
ATOM 1413 C CA . GLU B 1 83 ? 14.648 -30.109 -27.156 1 37.69 83 GLU B CA 1
ATOM 1414 C C . GLU B 1 83 ? 15.523 -30.859 -28.156 1 37.69 83 GLU B C 1
ATOM 1416 O O . GLU B 1 83 ? 15.859 -30.328 -29.219 1 37.69 83 GLU B O 1
ATOM 1421 N N . THR B 1 84 ? 16.375 -31.797 -27.672 1 38.88 84 THR B N 1
ATOM 1422 C CA . THR B 1 84 ? 17.141 -32.844 -28.344 1 38.88 84 THR B CA 1
ATOM 1423 C C . THR B 1 84 ? 16.281 -33.562 -29.359 1 38.88 84 THR B C 1
ATOM 1425 O O . THR B 1 84 ? 15.266 -34.188 -29 1 38.88 84 THR B O 1
ATOM 1428 N N . VAL B 1 85 ? 16.062 -33.062 -30.562 1 36.78 85 VAL B N 1
ATOM 1429 C CA . VAL B 1 85 ? 15.461 -33.719 -31.719 1 36.78 85 VAL B CA 1
ATOM 1430 C C . VAL B 1 85 ? 16.156 -35.062 -31.984 1 36.78 85 VAL B C 1
ATOM 1432 O O . VAL B 1 85 ? 17.344 -35.094 -32.344 1 36.78 85 VAL B O 1
ATOM 1435 N N . ILE B 1 86 ? 15.875 -36.188 -31.234 1 32.78 86 ILE B N 1
ATOM 1436 C CA . ILE B 1 86 ? 16.328 -37.562 -31.422 1 32.78 86 ILE B CA 1
ATOM 1437 C C . ILE B 1 86 ? 16.031 -38.031 -32.844 1 32.78 86 ILE B C 1
ATOM 1439 O O . ILE B 1 86 ? 14.891 -37.906 -33.312 1 32.78 86 ILE B O 1
ATOM 1443 N N . GLU B 1 87 ? 16.922 -37.906 -33.875 1 36.19 87 GLU B N 1
ATOM 1444 C CA . GLU B 1 87 ? 17 -38.438 -35.219 1 36.19 87 GLU B CA 1
ATOM 1445 C C . GLU B 1 87 ? 16.734 -39.938 -35.219 1 36.19 87 GLU B C 1
ATOM 1447 O O . GLU B 1 87 ? 17.406 -40.719 -34.531 1 36.19 87 GLU B O 1
ATOM 1452 N N . GLY B 1 88 ? 15.492 -40.406 -35.219 1 31.75 88 GLY B N 1
ATOM 1453 C CA . GLY B 1 88 ? 15.008 -41.75 -35.344 1 31.75 88 GLY B CA 1
ATOM 1454 C C . GLY B 1 88 ? 15.641 -42.5 -36.5 1 31.75 88 GLY B C 1
ATOM 1455 O O . GLY B 1 88 ? 15.781 -41.938 -37.594 1 31.75 88 GLY B O 1
ATOM 1456 N N . GLU B 1 89 ? 16.656 -43.344 -36.344 1 35.41 89 GLU B N 1
ATOM 1457 C CA . GLU B 1 89 ? 17.391 -44.25 -37.219 1 35.41 89 GLU B CA 1
ATOM 1458 C C . GLU B 1 89 ? 16.438 -45.125 -38.031 1 35.41 89 GLU B C 1
ATOM 1460 O O . GLU B 1 89 ? 15.453 -45.625 -37.531 1 35.41 89 GLU B O 1
ATOM 1465 N N . SER B 1 90 ? 16.266 -44.844 -39.344 1 34.22 90 SER B N 1
ATOM 1466 C CA . SER B 1 90 ? 15.602 -45.562 -40.438 1 34.22 90 SER B CA 1
ATOM 1467 C C . SER B 1 90 ? 16.109 -47 -40.562 1 34.22 90 SER B C 1
ATOM 1469 O O . SER B 1 90 ? 17.281 -47.219 -40.906 1 34.22 90 SER B O 1
ATOM 1471 N N . VAL B 1 91 ? 15.859 -47.875 -39.656 1 32.25 91 VAL B N 1
ATOM 1472 C CA . VAL B 1 91 ? 16.297 -49.281 -39.75 1 32.25 91 VAL B CA 1
ATOM 1473 C C . VAL B 1 91 ? 15.703 -49.906 -41 1 32.25 91 VAL B C 1
ATOM 1475 O O . VAL B 1 91 ? 14.484 -50.031 -41.156 1 32.25 91 VAL B O 1
ATOM 1478 N N . VAL B 1 92 ? 16.297 -49.75 -42.219 1 33.59 92 VAL B N 1
ATOM 1479 C CA . VAL B 1 92 ? 16.047 -50.312 -43.531 1 33.59 92 VAL B CA 1
ATOM 1480 C C . VAL B 1 92 ? 16.047 -51.844 -43.406 1 33.59 92 VAL B C 1
ATOM 1482 O O . VAL B 1 92 ? 17.078 -52.469 -43.156 1 33.59 92 VAL B O 1
ATOM 1485 N N . GLU B 1 93 ? 15.102 -52.562 -42.719 1 32.41 93 GLU B N 1
ATOM 1486 C CA . GLU B 1 93 ? 15.094 -54 -42.656 1 32.41 93 GLU B CA 1
ATOM 1487 C C . GLU B 1 93 ? 14.945 -54.625 -44.031 1 32.41 93 GLU B C 1
ATOM 1489 O O . GLU B 1 93 ? 13.945 -54.375 -44.719 1 32.41 93 GLU B O 1
ATOM 1494 N N . ALA B 1 94 ? 15.883 -54.656 -44.906 1 32.38 94 ALA B N 1
ATOM 1495 C CA . ALA B 1 94 ? 15.922 -55.281 -46.219 1 32.38 94 ALA B CA 1
ATOM 1496 C C . ALA B 1 94 ? 15.609 -56.781 -46.156 1 32.38 94 ALA B C 1
ATOM 1498 O O . ALA B 1 94 ? 16.438 -57.562 -45.688 1 32.38 94 ALA B O 1
ATOM 1499 N N . GLU B 1 95 ? 14.562 -57.312 -45.469 1 31.62 95 GLU B N 1
ATOM 1500 C CA . GLU B 1 95 ? 14.531 -58.75 -45.438 1 31.62 95 GLU B CA 1
ATOM 1501 C C . GLU B 1 95 ? 14.234 -59.344 -46.812 1 31.62 95 GLU B C 1
ATOM 1503 O O . GLU B 1 95 ? 13.227 -59 -47.438 1 31.62 95 GLU B O 1
ATOM 1508 N N . ASP B 1 96 ? 15.18 -59.5 -47.719 1 30.23 96 ASP B N 1
ATOM 1509 C CA . ASP B 1 96 ? 15.133 -60.156 -49 1 30.23 96 ASP B CA 1
ATOM 1510 C C . ASP B 1 96 ? 14.594 -61.562 -48.875 1 30.23 96 ASP B C 1
ATOM 1512 O O . ASP B 1 96 ? 15.172 -62.406 -48.188 1 30.23 96 ASP B O 1
ATOM 1516 N N . ASN B 1 97 ? 13.273 -61.812 -48.812 1 30.45 97 ASN B N 1
ATOM 1517 C CA . ASN B 1 97 ? 12.578 -63.094 -48.781 1 30.45 97 ASN B CA 1
ATOM 1518 C C . ASN B 1 97 ? 12.922 -63.969 -49.969 1 30.45 97 ASN B C 1
ATOM 1520 O O . ASN B 1 97 ? 12.883 -63.531 -51.125 1 30.45 97 ASN B O 1
ATOM 1524 N N . SER B 1 98 ? 13.75 -65.062 -49.781 1 30.31 98 SER B N 1
ATOM 1525 C CA . SER B 1 98 ? 14.273 -66.188 -50.531 1 30.31 98 SER B CA 1
ATOM 1526 C C . SER B 1 98 ? 13.148 -66.938 -51.188 1 30.31 98 SER B C 1
ATOM 1528 O O . SER B 1 98 ? 12.203 -67.375 -50.531 1 30.31 98 SER B O 1
ATOM 1530 N N . ASP B 1 99 ? 12.789 -66.75 -52.406 1 31.88 99 ASP B N 1
ATOM 1531 C CA . ASP B 1 99 ? 11.883 -67.312 -53.375 1 31.88 99 ASP B CA 1
ATOM 1532 C C . ASP B 1 99 ? 12.117 -68.812 -53.531 1 31.88 99 ASP B C 1
ATOM 1534 O O . ASP B 1 99 ? 13.031 -69.25 -54.219 1 31.88 99 ASP B O 1
ATOM 1538 N N . GLY B 1 100 ? 12.312 -69.625 -52.438 1 27.31 100 GLY B N 1
ATOM 1539 C CA . GLY B 1 100 ? 12.625 -71 -52.719 1 27.31 100 GLY B CA 1
ATOM 1540 C C . GLY B 1 100 ? 11.508 -71.75 -53.438 1 27.31 100 GLY B C 1
ATOM 1541 O O . GLY B 1 100 ? 10.461 -72 -52.844 1 27.31 100 GLY B O 1
ATOM 1542 N N . HIS B 1 101 ? 10.984 -71.375 -54.531 1 33.94 101 HIS B N 1
ATOM 1543 C CA . HIS B 1 101 ? 9.945 -72.125 -55.25 1 33.94 101 HIS B CA 1
ATOM 1544 C C . HIS B 1 101 ? 10.297 -73.625 -55.406 1 33.94 101 HIS B C 1
ATOM 1546 O O . HIS B 1 101 ? 11.391 -73.938 -55.844 1 33.94 101 HIS B O 1
ATOM 1552 N N . PRO B 1 102 ? 9.789 -74.438 -54.5 1 36.5 102 PRO B N 1
ATOM 1553 C CA . PRO B 1 102 ? 10.008 -75.875 -54.562 1 36.5 102 PRO B CA 1
ATOM 1554 C C . PRO B 1 102 ? 9.516 -76.5 -55.875 1 36.5 102 PRO B C 1
ATOM 1556 O O . PRO B 1 102 ? 8.477 -76.062 -56.406 1 36.5 102 PRO B O 1
ATOM 1559 N N . ALA B 1 103 ? 10.352 -76.812 -56.781 1 34.72 103 ALA B N 1
ATOM 1560 C CA . ALA B 1 103 ? 10.227 -77.438 -58.094 1 34.72 103 ALA B CA 1
ATOM 1561 C C . ALA B 1 103 ? 9.516 -78.75 -58 1 34.72 103 ALA B C 1
ATOM 1563 O O . ALA B 1 103 ? 10.125 -79.75 -57.625 1 34.72 103 ALA B O 1
ATOM 1564 N N . ALA B 1 104 ? 8.438 -78.938 -57.188 1 36.88 104 ALA B N 1
ATOM 1565 C CA . ALA B 1 104 ? 8.055 -80.375 -57.25 1 36.88 104 ALA B CA 1
ATOM 1566 C C . ALA B 1 104 ? 7.551 -80.75 -58.625 1 36.88 104 ALA B C 1
ATOM 1568 O O . ALA B 1 104 ? 6.535 -80.188 -59.094 1 36.88 104 ALA B O 1
ATOM 1569 N N . ASP B 1 105 ? 8.414 -80.75 -59.594 1 31.3 105 ASP B N 1
ATOM 1570 C CA . ASP B 1 105 ? 8.07 -81.312 -60.906 1 31.3 105 ASP B CA 1
ATOM 1571 C C . ASP B 1 105 ? 7.422 -82.688 -60.812 1 31.3 105 ASP B C 1
ATOM 1573 O O . ASP B 1 105 ? 7.949 -83.562 -60.125 1 31.3 105 ASP B O 1
ATOM 1577 N N . GLY B 1 106 ? 6.035 -82.812 -60.781 1 34.16 106 GLY B N 1
ATOM 1578 C CA . GLY B 1 106 ? 5.203 -84 -60.969 1 34.16 106 GLY B CA 1
ATOM 1579 C C . GLY B 1 106 ? 5.762 -85 -62 1 34.16 106 GLY B C 1
ATOM 1580 O O . GLY B 1 106 ? 5.984 -86.125 -61.688 1 34.16 106 GLY B O 1
ATOM 1581 N N . SER B 1 107 ? 5.379 -84.812 -63.344 1 29.98 107 SER B N 1
ATOM 1582 C CA . SER B 1 107 ? 5.234 -85.875 -64.312 1 29.98 107 SER B CA 1
ATOM 1583 C C . SER B 1 107 ? 6.586 -86.5 -64.688 1 29.98 107 SER B C 1
ATOM 1585 O O . SER B 1 107 ? 7.598 -85.75 -64.75 1 29.98 107 SER B O 1
#

Nearest PDB structures (foldseek):
  5ipl-assembly1_F  TM=5.097E-01  e=3.505E+00  Escherichia coli
  6uu9-assembly1_FFF  TM=4.836E-01  e=3.295E+00  Escherichia coli
  6uu7-assembly1_FFF  TM=4.475E-01  e=5.752E+00  Escherichia coli K-12
  5ipl-assembly1_F  TM=5.096E-01  e=3.555E+00  Escherichia coli
  6uu9-assembly1_FFF  TM=4.834E-01  e=3.342E+00  Escherichia coli

Organism: NCBI:txid1408189

Foldseek 3Di:
DDDPVNVVVVVVVVVLVVLLVLLVVLLVVVVVPDDLVVVCVVVVHDSVSNLVSVVSNPHPPHDDPPVPPPPPPVPPPPDDPPPPPPPPPPPPVPPPPPPCPDDDDDD/DDDPVNVVVVVVVVVLVVLLVLLVVLLVVVVVPDDLVVVCVVVVHDSVSNLVSVVSNPHPPHDDPPVPPPPPPVPPPPPDPPPPPPPPDPPPPPPPPDPPPDPPPDD

pLDDT: mean 72.24, std 29.97, range [23.22, 98.75]

Radius of gyration: 40.98 Å; Cα contacts (8 Å, |Δi|>4): 150; chains: 2; bounding box: 40×175×124 Å